Protein AF-A0A9Q1J4J1-F1 (afdb_monomer_lite)

Secondary structure (DSSP, 8-state):
-----------------------------THHHHGGGS--TTTTTTEETTEE-----BBTT-PBBPPGGGSHHHHHHSTTSS-SSS---B-SS--SS-EEEEE-TTS-EEEEEB---TT-EEEEE-SSTTEEEEEEEETTEEEEEB-TT--HHHHHHHHHHTTS-SEEEEE-TTTT---SS-EEES-----S--SSGGGS-----------TT-B-EEEEEPPSSSSPPEEEES-SSTT-SEEEEEETTEEES---

Foldseek 3Di:
DDDDDDDDDDDDDDDDDDPPPPPPPPVPPCVVVVCL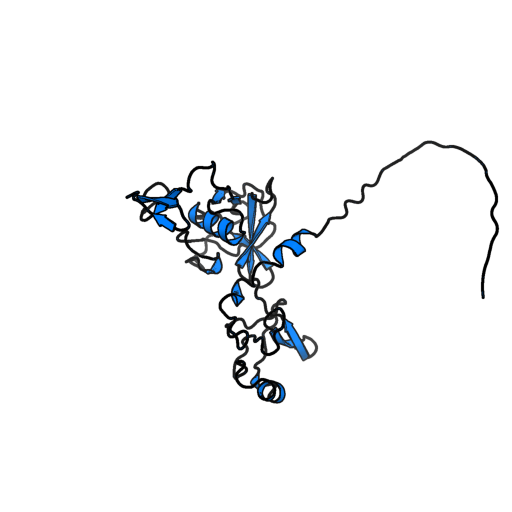PQDLQQQNPQQDPQWGDDAFAAALQGFGFDALVVVVVVCVVQDPQNRGGDRGFTDRPPDPATKGWGQDPVRDIDIHGTNSQFQPWAAPQDPDRQKHFIWGDDSNDIAFAFQVQFAQLLLQLNCQLVVNANTKGKDFQRPSFFDPHHHPAPDFAAPNPDNGSVPTPGPPDDDDDRDGRGTMMIGRDHQPDPAFDWAAPPDPDRPDHQIWGDDPNDTDRDDD

Radius of gyration: 25.81 Å; chains: 1; bounding box: 71×78×60 Å

Organism: Synaphobranchus kaupii (NCBI:txid118154)

pLDDT: mean 78.28, std 20.33, range [27.28, 98.25]

InterPro domains:
  IPR000001 Kringle [PF00051] (51-117)
  IPR000001 Kringle [PS50070] (51-119)
  IPR000001 Kringle [SM00130] (44-118)
  IPR001190 SRCR domain [PF00530] (124-220)
  IPR001190 SRCR domain [PR00258] (121-137)
  IPR001190 SRCR domain [PR00258] (140-151)
  IPR001190 SRCR domain [PR00258] (155-165)
  IPR001190 SRCR domain [PR00258] (186-200)
  IPR001190 SRCR domain [PR00258] (209-221)
  IPR001190 SRCR domain [PS00420] (126-163)
  IPR001190 SRCR domain [PS50287] (121-221)
  IPR001190 SRCR domain [PS50287] (230-256)
  IPR001190 SRCR domain [SM00202] (121-221)
  IPR013806 Kringle-like fold [SSF57440] (41-120)
  IPR018056 Kringle, conserved site [PS00021] (88-100)
  IPR036772 SRCR-like domain superfamily [G3DSA:3.10.250.10] (116-224)
  IPR036772 SRCR-like domain superfamily [G3DSA:3.10.250.10] (225-255)
  IPR036772 SRCR-like domain superfamily [SSF56487] (121-222)
  IPR036772 SRCR-like domain superfamily [SSF56487] (228-252)
  IPR038178 Kringle superfamily [G3DSA:2.40.20.10] (15-115)

Structure (mmCIF, N/CA/C/O backbone):
data_AF-A0A9Q1J4J1-F1
#
_entry.id   AF-A0A9Q1J4J1-F1
#
loop_
_atom_site.group_PDB
_atom_site.id
_atom_site.type_symbol
_atom_site.label_atom_id
_atom_site.label_alt_id
_atom_site.label_comp_id
_atom_site.label_asym_id
_atom_site.label_entity_id
_atom_site.label_seq_id
_atom_site.pdbx_PDB_ins_code
_atom_site.Cartn_x
_atom_site.Cartn_y
_atom_site.Cartn_z
_atom_site.occupancy
_atom_site.B_iso_or_equiv
_atom_site.auth_seq_id
_atom_site.auth_comp_id
_atom_site.auth_asym_id
_atom_site.auth_atom_id
_atom_site.pdbx_PDB_model_num
ATOM 1 N N . MET A 1 1 ? -49.561 32.911 -5.261 1.00 40.62 1 MET A N 1
ATOM 2 C CA . MET A 1 1 ? -48.757 31.804 -5.806 1.00 40.62 1 MET A CA 1
ATOM 3 C C . MET A 1 1 ? -49.414 31.378 -7.102 1.00 40.62 1 MET A C 1
ATOM 5 O O . MET A 1 1 ? -50.626 31.513 -7.205 1.00 40.62 1 MET A O 1
ATOM 9 N N . ASP A 1 2 ? -48.580 30.925 -8.031 1.00 30.48 2 ASP A N 1
ATOM 10 C CA . ASP A 1 2 ? -48.893 30.238 -9.288 1.00 30.48 2 ASP A CA 1
ATOM 11 C C . ASP A 1 2 ? -49.028 31.050 -10.594 1.00 30.48 2 ASP A C 1
ATOM 13 O O . ASP A 1 2 ? -49.708 32.067 -10.694 1.00 30.48 2 ASP A O 1
ATOM 17 N N . LEU A 1 3 ? -48.247 30.536 -11.555 1.00 34.44 3 LEU A N 1
ATOM 18 C CA . LEU A 1 3 ? -47.934 30.860 -12.961 1.00 34.44 3 LEU A CA 1
ATOM 19 C C . LEU A 1 3 ? -49.187 30.885 -13.890 1.00 34.44 3 LEU A C 1
ATOM 21 O O . LEU A 1 3 ? -50.263 30.597 -13.372 1.00 34.44 3 LEU A O 1
ATOM 25 N N . PRO A 1 4 ? -49.128 31.081 -15.246 1.00 52.84 4 PRO A N 1
ATOM 26 C CA . PRO A 1 4 ? -47.983 31.216 -16.182 1.00 52.84 4 PRO A CA 1
ATOM 27 C C . PRO A 1 4 ? -48.158 32.227 -17.368 1.00 52.84 4 PRO A C 1
ATOM 29 O O . PRO A 1 4 ? -49.192 32.862 -17.561 1.00 52.84 4 PRO A O 1
ATOM 32 N N . THR A 1 5 ? -47.154 32.210 -18.266 1.00 37.25 5 THR A N 1
ATOM 33 C CA . THR A 1 5 ? -47.178 32.444 -19.738 1.00 37.25 5 THR A CA 1
ATOM 34 C C . THR A 1 5 ? -47.274 33.868 -20.302 1.00 37.25 5 THR A C 1
ATOM 36 O O . THR A 1 5 ? -48.315 34.512 -20.203 1.00 37.25 5 THR A O 1
ATOM 39 N N . LYS A 1 6 ? -46.243 34.267 -21.074 1.00 27.39 6 LYS A N 1
ATOM 40 C CA . LYS A 1 6 ? -46.352 34.611 -22.512 1.00 27.39 6 LYS A CA 1
ATOM 41 C C . LYS A 1 6 ? -44.993 34.923 -23.159 1.00 27.39 6 LYS A C 1
ATOM 43 O O . LYS A 1 6 ? -44.140 35.576 -22.572 1.00 27.39 6 LYS A O 1
ATOM 48 N N . GLU A 1 7 ? -44.848 34.411 -24.376 1.00 36.25 7 GLU A N 1
ATOM 49 C CA . GLU A 1 7 ? -43.806 34.681 -25.370 1.00 36.25 7 GLU A CA 1
ATOM 50 C C . GLU A 1 7 ? -43.738 36.164 -25.802 1.00 36.25 7 GLU A C 1
ATOM 52 O O . GLU A 1 7 ? -44.726 36.877 -25.626 1.00 36.25 7 GLU A O 1
ATOM 57 N N . ILE A 1 8 ? -42.626 36.566 -26.457 1.00 32.38 8 ILE A N 1
ATOM 58 C CA . ILE A 1 8 ? -42.546 37.281 -27.768 1.00 32.38 8 ILE A CA 1
ATOM 59 C C . ILE A 1 8 ? -41.326 38.241 -27.878 1.00 32.38 8 ILE A C 1
ATOM 61 O O . ILE A 1 8 ? -41.277 39.293 -27.256 1.00 32.38 8 ILE A O 1
ATOM 65 N N . VAL A 1 9 ? -40.390 37.843 -28.759 1.00 31.05 9 VAL A N 1
ATOM 66 C CA . VAL A 1 9 ? -39.748 38.598 -29.872 1.00 31.05 9 VAL A CA 1
ATOM 67 C C . VAL A 1 9 ? -38.687 39.697 -29.613 1.00 31.05 9 VAL A C 1
ATOM 69 O O . VAL A 1 9 ? -38.973 40.793 -29.156 1.00 31.05 9 VAL A O 1
ATOM 72 N N . ALA A 1 10 ? -37.475 39.362 -30.092 1.00 30.38 10 ALA A N 1
ATOM 73 C CA . ALA A 1 10 ? -36.486 40.108 -30.898 1.00 30.38 10 ALA A CA 1
ATOM 74 C C . ALA A 1 10 ? -36.096 41.562 -30.557 1.00 30.38 10 ALA A C 1
ATOM 76 O O . ALA A 1 10 ? -36.927 42.457 -30.578 1.00 30.38 10 ALA A O 1
ATOM 77 N N . PHE A 1 11 ? -34.787 41.840 -30.471 1.00 27.28 11 PHE A N 1
ATOM 78 C CA . PHE A 1 11 ? -33.948 42.332 -31.586 1.00 27.28 11 PHE A CA 1
ATOM 79 C C . PHE A 1 11 ? -32.568 42.819 -31.076 1.00 27.28 11 PHE A C 1
ATOM 81 O O . PHE A 1 11 ? -32.437 43.250 -29.937 1.00 27.28 11 PHE A O 1
ATOM 88 N N . ILE A 1 12 ? -31.604 42.873 -32.009 1.00 31.12 12 ILE A N 1
ATOM 89 C CA . ILE A 1 12 ? -30.533 43.889 -32.132 1.00 31.12 12 ILE A CA 1
ATOM 90 C C . ILE A 1 12 ? -29.124 43.586 -31.553 1.00 31.12 12 ILE A C 1
ATOM 92 O O . ILE A 1 12 ? -28.842 43.680 -30.368 1.00 31.12 12 ILE A O 1
ATOM 96 N N . VAL A 1 13 ? -28.234 43.396 -32.540 1.00 31.80 13 VAL A N 1
ATOM 97 C CA . VAL A 1 13 ? -26.892 43.980 -32.724 1.00 31.80 13 VAL A CA 1
ATOM 98 C C . VAL A 1 13 ? -25.661 43.202 -32.247 1.00 31.80 13 VAL A C 1
ATOM 100 O O . VAL A 1 13 ? -25.394 42.979 -31.074 1.00 31.80 13 VAL A O 1
ATOM 103 N N . ALA A 1 14 ? -24.898 42.857 -33.286 1.00 37.84 14 ALA A N 1
ATOM 104 C CA . ALA A 1 14 ? -23.524 42.406 -33.362 1.00 37.84 14 ALA A CA 1
ATOM 105 C C . ALA A 1 14 ? -22.583 42.957 -32.286 1.00 37.84 14 ALA A C 1
ATOM 107 O O . ALA A 1 14 ? -22.623 44.141 -31.988 1.00 37.84 14 ALA A O 1
ATOM 108 N N . PHE A 1 15 ? -21.627 42.129 -31.864 1.00 32.34 15 PHE A N 1
ATOM 109 C CA . PHE A 1 15 ? -20.206 42.423 -32.072 1.00 32.34 15 PHE A CA 1
ATOM 110 C C . PHE A 1 15 ? -19.386 41.142 -31.855 1.00 32.34 15 PHE A C 1
ATOM 112 O O . PHE A 1 15 ? -19.438 40.517 -30.798 1.00 32.34 15 PHE A O 1
ATOM 119 N N . CYS A 1 16 ? -18.638 40.735 -32.882 1.00 43.50 16 CYS A N 1
ATOM 120 C CA . CYS A 1 16 ? -17.561 39.761 -32.752 1.00 43.50 16 CYS A CA 1
ATOM 121 C C . CYS A 1 16 ? -16.559 40.243 -31.701 1.00 43.50 16 CYS A C 1
ATOM 123 O O . CYS A 1 16 ? -16.016 41.332 -31.866 1.00 43.50 16 CYS A O 1
ATOM 125 N N . CYS A 1 17 ? -16.269 39.419 -30.693 1.00 39.38 17 CYS A N 1
ATOM 126 C CA . CYS A 1 17 ? -14.915 39.179 -30.189 1.00 39.38 17 CYS A CA 1
ATOM 127 C C . CYS A 1 17 ? -14.948 38.187 -29.018 1.00 39.38 17 CYS A C 1
ATOM 129 O O . CYS A 1 17 ? -15.716 38.354 -28.081 1.00 39.38 17 CYS A O 1
ATOM 131 N N . TRP A 1 18 ? -14.041 37.207 -29.071 1.00 34.97 18 TRP A N 1
ATOM 132 C CA . TRP A 1 18 ? -13.607 36.355 -27.958 1.00 34.97 18 TRP A CA 1
ATOM 133 C C . TRP A 1 18 ? -14.550 35.220 -27.529 1.00 34.97 18 TRP A C 1
ATOM 135 O O . TRP A 1 18 ? -15.015 35.151 -26.397 1.00 34.97 18 TRP A O 1
ATOM 145 N N . LEU A 1 19 ? -14.675 34.207 -28.391 1.00 33.22 19 LEU A N 1
ATOM 146 C CA . LEU A 1 19 ? -14.821 32.828 -27.915 1.00 33.22 19 LEU A CA 1
ATOM 147 C C . LEU A 1 19 ? -13.470 32.375 -27.336 1.00 33.22 19 LEU A C 1
ATOM 149 O O . LEU A 1 19 ? -12.681 31.715 -28.005 1.00 33.22 19 LEU A O 1
ATOM 153 N N . HIS A 1 20 ? -13.183 32.745 -26.087 1.00 36.72 20 HIS A N 1
ATOM 154 C CA . HIS A 1 20 ? -12.356 31.878 -25.254 1.00 36.72 20 HIS A CA 1
ATOM 155 C C . HIS A 1 20 ? -13.264 30.735 -24.816 1.00 36.72 20 HIS A C 1
ATOM 157 O O . HIS A 1 20 ? -14.011 30.859 -23.846 1.00 36.72 20 HIS A O 1
ATOM 163 N N . ALA A 1 21 ? -13.225 29.632 -25.561 1.00 37.78 21 ALA A N 1
ATOM 164 C CA . ALA A 1 21 ? -13.675 28.358 -25.038 1.00 37.78 21 ALA A CA 1
ATOM 165 C C . ALA A 1 21 ? -12.799 28.052 -23.815 1.00 37.78 21 ALA A C 1
ATOM 167 O O . ALA A 1 21 ? -11.673 27.575 -23.942 1.00 37.78 21 ALA A O 1
ATOM 168 N N . ARG A 1 22 ? -13.285 28.392 -22.618 1.00 43.31 22 ARG A N 1
ATOM 169 C CA . ARG A 1 22 ? -12.784 27.776 -21.397 1.00 43.31 22 ARG A CA 1
ATOM 170 C C . ARG A 1 22 ? -13.263 26.335 -21.452 1.00 43.31 22 ARG A C 1
ATOM 172 O O . ARG A 1 22 ? -14.402 26.042 -21.111 1.00 43.31 22 ARG A O 1
ATOM 179 N N . ALA A 1 23 ? -12.403 25.458 -21.955 1.00 36.25 23 ALA A N 1
ATOM 180 C CA . ALA A 1 23 ? -12.466 24.066 -21.569 1.00 36.25 23 ALA A CA 1
ATOM 181 C C . ALA A 1 23 ? -12.194 24.051 -20.062 1.00 36.25 23 ALA A C 1
ATOM 183 O O . ALA A 1 23 ? -11.055 24.207 -19.623 1.00 36.25 23 ALA A O 1
ATOM 184 N N . GLU A 1 24 ? -13.255 23.980 -19.264 1.00 40.72 24 GLU A N 1
ATOM 185 C CA . GLU A 1 24 ? -13.119 23.548 -17.884 1.00 40.72 24 GLU A CA 1
ATOM 186 C C . GLU A 1 24 ? -12.622 22.109 -17.952 1.00 40.72 24 GLU A C 1
ATOM 188 O O . GLU A 1 24 ? -13.341 21.193 -18.352 1.00 40.72 24 GLU A O 1
ATOM 193 N N . VAL A 1 25 ? -11.339 21.932 -17.647 1.00 35.25 25 VAL A N 1
ATOM 194 C CA . VAL A 1 25 ? -10.776 20.619 -17.373 1.00 35.25 25 VAL A CA 1
ATOM 195 C C . VAL A 1 25 ? -11.410 20.195 -16.056 1.00 35.25 25 VAL A C 1
ATOM 197 O O . VAL A 1 25 ? -10.931 20.546 -14.980 1.00 35.25 25 VAL A O 1
ATOM 200 N N . ILE A 1 26 ? -12.549 19.511 -16.141 1.00 38.91 26 ILE A N 1
ATOM 201 C CA . ILE A 1 26 ? -13.044 18.712 -15.030 1.00 38.91 26 ILE A CA 1
ATOM 202 C C . ILE A 1 26 ? -11.968 17.647 -14.848 1.00 38.91 26 ILE A C 1
ATOM 204 O O . ILE A 1 26 ? -11.821 16.758 -15.686 1.00 38.91 26 ILE A O 1
ATOM 208 N N . ALA A 1 27 ? -11.139 17.816 -13.818 1.00 38.03 27 ALA A N 1
ATOM 209 C CA . ALA A 1 27 ? -10.267 16.762 -13.340 1.00 38.03 27 ALA A CA 1
ATOM 210 C C . ALA A 1 27 ? -11.192 15.636 -12.881 1.00 38.03 27 ALA A C 1
ATOM 212 O O . ALA A 1 27 ? -11.779 15.688 -11.803 1.00 38.03 27 ALA A O 1
ATOM 213 N N . ASP A 1 28 ? -11.410 14.691 -13.784 1.00 36.72 28 ASP A N 1
ATOM 214 C CA . ASP A 1 28 ? -12.126 13.466 -13.516 1.00 36.72 28 ASP A CA 1
ATOM 215 C C . ASP A 1 28 ? -11.291 12.681 -12.499 1.00 36.72 28 ASP A C 1
ATOM 217 O O . ASP A 1 28 ? -10.286 12.057 -12.838 1.00 36.72 28 ASP A O 1
ATOM 221 N N . ASP A 1 29 ? -11.677 12.762 -11.227 1.00 42.91 29 ASP A N 1
ATOM 222 C CA . ASP A 1 29 ? -11.116 11.993 -10.109 1.00 42.91 29 ASP A CA 1
ATOM 223 C C . ASP A 1 29 ? -11.551 10.508 -10.193 1.00 42.91 29 ASP A C 1
ATOM 225 O O . ASP A 1 29 ? -11.810 9.826 -9.200 1.00 42.91 29 ASP A O 1
ATOM 229 N N . SER A 1 30 ? -11.682 9.989 -11.419 1.00 39.38 30 SER A N 1
ATOM 230 C CA . SER A 1 30 ? -12.189 8.653 -11.735 1.00 39.38 30 SER A CA 1
ATOM 231 C C . SER A 1 30 ? -11.205 7.541 -11.400 1.00 39.38 30 SER A C 1
ATOM 233 O O . SER A 1 30 ? -11.593 6.374 -11.373 1.00 39.38 30 SER A O 1
ATOM 235 N N . TYR A 1 31 ? -9.954 7.871 -11.065 1.00 39.75 31 TYR A N 1
ATOM 236 C CA . TYR A 1 31 ? -8.956 6.867 -10.705 1.00 39.75 31 TYR A CA 1
ATOM 237 C C . TYR A 1 31 ? -9.112 6.336 -9.272 1.00 39.75 31 TYR A C 1
ATOM 239 O O . TYR A 1 31 ? -8.728 5.199 -8.998 1.00 39.75 31 TYR A O 1
ATOM 247 N N . LEU A 1 32 ? -9.732 7.095 -8.358 1.00 41.69 32 LEU A N 1
ATOM 248 C CA . LEU A 1 32 ? -10.041 6.591 -7.013 1.00 41.69 32 LEU A CA 1
ATOM 249 C C . LEU A 1 32 ? -11.131 5.506 -7.024 1.00 41.69 32 LEU A C 1
ATOM 251 O O . LEU A 1 32 ? -11.172 4.675 -6.118 1.00 41.69 32 LEU A O 1
ATOM 255 N N . ASN A 1 33 ? -11.956 5.443 -8.075 1.00 34.59 33 ASN A N 1
ATOM 256 C CA . ASN A 1 33 ? -12.988 4.413 -8.224 1.00 34.59 33 ASN A CA 1
ATOM 257 C C . ASN A 1 33 ? -12.452 3.088 -8.790 1.00 34.59 33 ASN A C 1
ATOM 259 O O . ASN A 1 33 ? -13.050 2.041 -8.557 1.00 34.59 33 ASN A O 1
ATOM 263 N N . THR A 1 34 ? -11.304 3.080 -9.473 1.00 38.09 34 THR A N 1
ATOM 264 C CA . THR A 1 34 ? -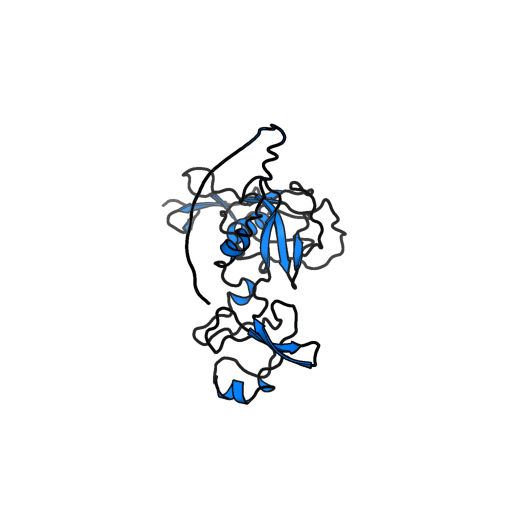10.726 1.833 -10.012 1.00 38.09 34 THR A CA 1
ATOM 265 C C . THR A 1 34 ? -9.938 1.050 -8.954 1.00 38.09 34 THR A C 1
ATOM 267 O O . THR A 1 34 ? -9.805 -0.168 -9.053 1.00 38.09 34 THR A O 1
ATOM 270 N N . VAL A 1 35 ? -9.475 1.720 -7.889 1.00 42.19 35 VAL A N 1
ATOM 271 C CA . VAL A 1 35 ? -8.773 1.090 -6.751 1.00 42.19 35 VAL A CA 1
ATOM 272 C C . VAL A 1 35 ? -9.744 0.408 -5.769 1.00 42.19 35 VAL A C 1
ATOM 274 O O . VAL A 1 35 ? -9.322 -0.421 -4.965 1.00 42.19 35 VAL A O 1
ATOM 277 N N . GLN A 1 36 ? -11.058 0.654 -5.869 1.00 41.69 36 GLN A N 1
ATOM 278 C CA . GLN A 1 36 ? -12.069 0.075 -4.966 1.00 41.69 36 GLN A CA 1
ATOM 279 C C . GLN A 1 36 ? -12.245 -1.452 -5.074 1.00 41.69 36 GLN A C 1
ATOM 281 O O . GLN A 1 36 ? -12.925 -2.038 -4.237 1.00 41.69 36 GLN A O 1
ATOM 286 N N . ASN A 1 37 ? -11.613 -2.116 -6.047 1.00 37.38 37 ASN A N 1
ATOM 287 C CA . ASN A 1 37 ? -11.666 -3.578 -6.185 1.00 37.38 37 ASN A CA 1
ATOM 288 C C . ASN A 1 37 ? -10.409 -4.306 -5.688 1.00 37.38 37 ASN A C 1
ATOM 290 O O . ASN A 1 37 ? -10.354 -5.536 -5.749 1.00 37.38 37 ASN A O 1
ATOM 294 N N . ALA A 1 38 ? -9.400 -3.591 -5.184 1.00 52.03 38 ALA A N 1
ATOM 295 C CA . ALA A 1 38 ? -8.290 -4.242 -4.505 1.00 52.03 38 ALA A CA 1
ATOM 296 C C . ALA A 1 38 ? -8.740 -4.597 -3.084 1.00 52.03 38 ALA A C 1
ATOM 298 O O . ALA A 1 38 ? -8.994 -3.710 -2.269 1.00 52.03 38 ALA A O 1
ATOM 299 N N . ALA A 1 39 ? -8.852 -5.897 -2.790 1.00 55.06 39 ALA A N 1
ATOM 300 C CA . ALA A 1 39 ? -9.055 -6.381 -1.430 1.00 55.06 39 ALA A CA 1
ATOM 301 C C . ALA A 1 39 ? -8.105 -5.636 -0.471 1.00 55.06 39 ALA A C 1
ATOM 303 O O . ALA A 1 39 ? -6.949 -5.403 -0.845 1.00 55.06 39 ALA A O 1
ATOM 304 N N . PRO A 1 40 ? -8.549 -5.253 0.737 1.00 66.31 40 PRO A N 1
ATOM 305 C CA . PRO A 1 40 ? -7.758 -4.370 1.579 1.00 66.31 40 PRO A CA 1
ATOM 306 C C . PRO A 1 40 ? -6.401 -5.022 1.892 1.00 66.31 40 PRO A C 1
ATOM 308 O O . PRO A 1 40 ? -6.353 -6.061 2.549 1.00 66.31 40 PRO A O 1
ATOM 311 N N . LEU A 1 41 ? -5.297 -4.482 1.362 1.00 77.44 41 LEU A N 1
ATOM 312 C CA . LEU A 1 41 ? -4.023 -5.206 1.249 1.00 77.44 41 LEU A CA 1
ATOM 313 C C . LEU A 1 41 ? -3.476 -5.680 2.599 1.00 77.44 41 LEU A C 1
ATOM 315 O O . LEU A 1 41 ? -3.088 -6.845 2.712 1.00 77.44 41 LEU A O 1
ATOM 319 N N . SER A 1 42 ? -3.500 -4.838 3.637 1.00 82.50 42 SER A N 1
ATOM 320 C CA . SER A 1 42 ? -3.052 -5.234 4.982 1.00 82.50 42 SER A CA 1
ATOM 321 C C . SER A 1 42 ? -4.079 -6.030 5.779 1.00 82.50 42 SER A C 1
ATOM 323 O O . SER A 1 42 ? -3.711 -6.668 6.762 1.00 82.50 42 SER A O 1
ATOM 325 N N . CYS A 1 43 ? -5.344 -6.039 5.355 1.00 85.12 43 CYS A N 1
ATOM 326 C CA . CYS A 1 43 ? -6.405 -6.812 6.004 1.00 85.12 43 CYS A CA 1
ATOM 327 C C . CYS A 1 43 ? -6.797 -8.076 5.217 1.00 85.12 43 CYS A C 1
ATOM 329 O O . CYS A 1 43 ? -7.646 -8.839 5.674 1.00 85.12 43 CYS A O 1
ATOM 331 N N . SER A 1 44 ? -6.147 -8.335 4.080 1.00 78.25 44 SER A N 1
ATOM 332 C CA . SER A 1 44 ? -6.471 -9.408 3.131 1.00 78.25 44 SER A CA 1
ATOM 333 C C . SER A 1 44 ? -6.415 -10.813 3.739 1.00 78.25 44 SER A C 1
ATOM 335 O O . SER A 1 44 ? -7.234 -11.659 3.394 1.00 78.25 44 SER A O 1
ATOM 337 N N . GLU A 1 45 ? -5.508 -11.061 4.687 1.00 73.88 45 GLU A N 1
ATOM 338 C CA . GLU A 1 45 ? -5.368 -12.366 5.354 1.00 73.88 45 GLU A CA 1
ATOM 339 C C . GLU A 1 45 ? -6.221 -12.520 6.621 1.00 73.88 45 GLU A C 1
ATOM 341 O O . GLU A 1 45 ?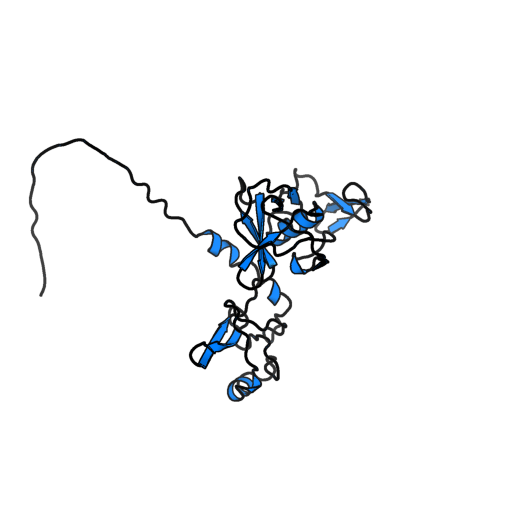 -6.295 -13.608 7.187 1.00 73.88 45 GLU A O 1
ATOM 346 N N . GLY A 1 46 ? -6.849 -11.445 7.105 1.00 76.62 46 GLY A N 1
ATOM 347 C CA . GLY A 1 46 ? -7.564 -11.472 8.381 1.00 76.62 46 GLY A CA 1
ATOM 348 C C . GLY A 1 46 ? -9.040 -11.844 8.269 1.00 76.62 46 GLY A C 1
ATOM 349 O O . GLY A 1 46 ? -9.681 -12.046 9.297 1.00 76.62 46 GLY A O 1
ATOM 350 N N . PHE A 1 47 ? -9.606 -11.907 7.064 1.00 82.25 47 PHE A N 1
ATOM 351 C CA . PHE A 1 47 ? -11.020 -12.221 6.879 1.00 82.25 47 PHE A CA 1
ATOM 352 C C . PHE A 1 47 ? -11.294 -13.722 7.011 1.00 82.25 47 PHE A C 1
ATOM 354 O O . PHE A 1 47 ? -10.695 -14.556 6.339 1.00 82.25 47 PHE A O 1
ATOM 361 N N . THR A 1 48 ? -12.249 -14.050 7.875 1.00 80.69 48 THR A N 1
ATOM 362 C CA . THR A 1 48 ? -12.773 -15.398 8.117 1.00 80.69 48 THR A CA 1
ATOM 363 C C . THR A 1 48 ? -14.295 -15.385 7.972 1.00 80.69 48 THR A C 1
ATOM 365 O O . THR A 1 48 ? -14.908 -14.318 7.917 1.00 80.69 48 THR A O 1
ATOM 368 N N . GLU A 1 49 ? -14.942 -16.553 7.996 1.00 78.94 49 GLU A N 1
ATOM 369 C CA . GLU A 1 49 ? -16.415 -16.641 8.034 1.00 78.94 49 GLU A CA 1
ATOM 370 C C . GLU A 1 49 ? -17.030 -15.908 9.241 1.00 78.94 49 GLU A C 1
ATOM 372 O O . GLU A 1 49 ? -18.162 -15.419 9.185 1.00 78.94 49 GLU A O 1
ATOM 377 N N . LEU A 1 50 ? -16.273 -15.803 10.338 1.00 80.94 50 LEU A N 1
ATOM 378 C CA . LEU A 1 50 ? -16.690 -15.134 11.567 1.00 80.94 50 LEU A CA 1
ATOM 379 C C . LEU A 1 50 ? -16.439 -13.620 11.541 1.00 80.94 50 LEU A C 1
ATOM 381 O O . LEU A 1 50 ? -16.878 -12.932 12.459 1.00 80.94 50 LEU A O 1
ATOM 385 N N . GLY A 1 51 ? -15.810 -13.086 10.495 1.00 87.12 51 GLY A N 1
ATOM 386 C CA . GLY A 1 51 ? -15.428 -11.679 10.373 1.00 87.12 51 GLY A CA 1
ATOM 387 C C . GLY A 1 51 ? -13.914 -11.505 10.287 1.00 87.12 51 GLY A C 1
ATOM 388 O O . GLY A 1 51 ? -13.173 -12.452 10.022 1.00 87.12 51 GLY A O 1
ATOM 389 N N . TYR A 1 52 ? -13.443 -10.280 10.507 1.00 90.56 52 TYR A N 1
ATOM 390 C CA . TYR A 1 52 ? -12.017 -9.963 10.475 1.00 90.56 52 TYR A CA 1
ATOM 391 C C . TYR A 1 52 ? -11.339 -10.234 11.823 1.00 90.56 52 TYR A C 1
ATOM 393 O O . TYR A 1 52 ? -11.797 -9.732 12.847 1.00 90.56 52 TYR A O 1
ATOM 401 N N . ASN A 1 53 ? -10.229 -10.974 11.812 1.00 89.50 53 ASN A N 1
ATOM 402 C CA . ASN A 1 53 ? -9.412 -11.324 12.975 1.00 89.50 53 ASN A CA 1
ATOM 403 C C . ASN A 1 53 ? -7.916 -11.004 12.761 1.00 89.50 53 ASN A C 1
ATOM 405 O O . ASN A 1 53 ? -7.039 -11.748 13.196 1.00 89.50 53 ASN A O 1
ATOM 409 N N . GLY A 1 54 ? -7.610 -9.914 12.051 1.00 90.50 54 GLY A N 1
ATOM 410 C CA . GLY A 1 54 ? -6.232 -9.440 11.885 1.00 90.50 54 GLY A CA 1
ATOM 411 C C . GLY A 1 54 ? -5.746 -8.554 13.038 1.00 90.50 54 GLY A C 1
ATOM 412 O O . GLY A 1 54 ? -6.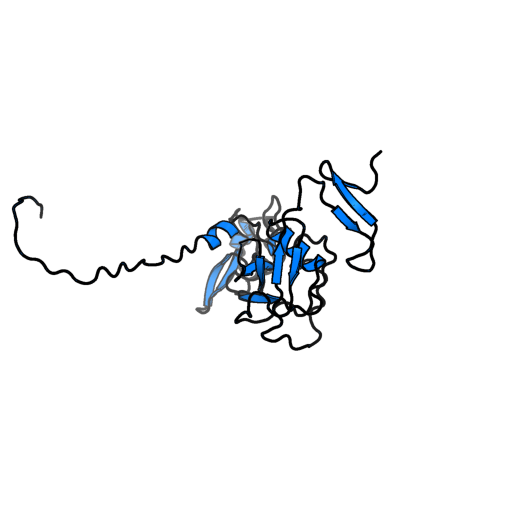404 -8.420 14.074 1.00 90.50 54 GLY A O 1
ATOM 413 N N . THR A 1 55 ? -4.579 -7.933 12.853 1.00 91.88 55 THR A N 1
ATOM 414 C CA . THR A 1 55 ? -3.856 -7.181 13.900 1.00 91.88 55 THR A CA 1
ATOM 415 C C . THR A 1 55 ? -3.771 -5.674 13.647 1.00 91.88 55 THR A C 1
ATOM 417 O O . THR A 1 55 ? -3.056 -4.972 14.357 1.00 91.88 55 THR A O 1
ATOM 420 N N . VAL A 1 56 ? -4.474 -5.153 12.637 1.00 92.19 56 VAL A N 1
ATOM 421 C CA . VAL A 1 56 ? -4.580 -3.699 12.418 1.00 92.19 56 VAL A CA 1
ATOM 422 C C . VAL A 1 56 ? -5.304 -3.071 13.610 1.00 92.19 56 VAL A C 1
ATOM 424 O O . VAL A 1 56 ? -6.278 -3.640 14.094 1.00 92.19 56 VAL A O 1
ATOM 427 N N . SER A 1 57 ? -4.817 -1.931 14.102 1.00 95.19 57 SER A N 1
ATOM 428 C CA . SER A 1 57 ? -5.321 -1.263 15.316 1.00 95.19 57 SER A CA 1
ATOM 429 C C . SER A 1 57 ? -5.365 0.266 15.195 1.00 95.19 57 SER A C 1
ATOM 431 O O . SER A 1 57 ? -5.244 0.972 16.201 1.00 95.19 57 SER A O 1
ATOM 433 N N . GLN A 1 58 ? -5.461 0.783 13.971 1.00 93.88 58 GLN A N 1
ATOM 434 C CA . GLN A 1 58 ? -5.581 2.212 13.685 1.00 93.88 58 GLN A CA 1
ATOM 435 C C . GLN A 1 58 ? -6.670 2.448 12.639 1.00 93.88 58 GLN A C 1
ATOM 437 O O . GLN A 1 58 ? -6.871 1.614 11.750 1.00 93.88 58 GLN A O 1
ATOM 442 N N . THR A 1 59 ? -7.357 3.581 12.760 1.00 93.88 59 THR A N 1
ATOM 443 C CA . THR A 1 59 ? -8.331 4.058 11.773 1.00 93.88 59 THR A CA 1
ATOM 444 C C . THR A 1 59 ? -7.629 4.515 10.493 1.00 93.88 59 THR A C 1
ATOM 446 O O . THR A 1 59 ? -6.435 4.809 10.510 1.00 93.88 59 THR A O 1
ATOM 449 N N . ASP A 1 60 ? -8.374 4.629 9.396 1.00 90.12 60 ASP A N 1
ATOM 450 C CA . ASP A 1 60 ? -7.957 5.262 8.129 1.00 90.12 60 ASP A CA 1
ATOM 451 C C . ASP A 1 60 ? -7.323 6.662 8.288 1.00 90.12 60 ASP A C 1
ATOM 453 O O . ASP A 1 60 ? -6.488 7.098 7.501 1.00 90.12 60 ASP A O 1
ATOM 457 N N . SER A 1 61 ? -7.712 7.352 9.351 1.00 88.69 61 SER A N 1
ATOM 458 C CA . SER A 1 61 ? -7.280 8.682 9.770 1.00 88.69 61 SER A CA 1
ATOM 459 C C . SER A 1 61 ? -6.112 8.654 10.765 1.00 88.69 61 SER A C 1
ATOM 461 O O . SER A 1 61 ? -5.703 9.702 11.263 1.00 88.69 61 SER A O 1
ATOM 463 N N . GLY A 1 62 ? -5.576 7.470 11.082 1.00 90.31 62 GLY A N 1
ATOM 464 C CA . GLY A 1 62 ? -4.440 7.274 11.987 1.00 90.31 62 GLY A CA 1
ATOM 465 C C . GLY A 1 62 ? -4.786 7.326 13.478 1.00 90.31 62 GLY A C 1
ATOM 466 O O . GLY A 1 62 ? -3.886 7.344 14.319 1.00 90.31 62 GLY A O 1
ATOM 467 N N . SER A 1 63 ? -6.070 7.350 13.848 1.00 94.94 63 SER A N 1
ATOM 468 C CA . SER A 1 63 ? -6.463 7.334 15.260 1.00 94.94 63 SER A CA 1
ATOM 469 C C . SER A 1 63 ? -6.284 5.932 15.850 1.00 94.94 63 SER A C 1
ATOM 471 O O . SER A 1 63 ? -6.681 4.948 15.221 1.00 94.94 63 SER A O 1
ATOM 473 N N . PRO A 1 64 ? -5.715 5.795 17.062 1.00 96.56 64 PRO A N 1
ATOM 474 C CA . PRO A 1 64 ? -5.567 4.495 17.697 1.00 96.56 64 PRO A CA 1
ATOM 475 C C . PRO A 1 64 ? -6.931 3.938 18.103 1.00 96.56 64 PRO A C 1
ATOM 477 O O . PRO A 1 64 ? -7.760 4.633 18.698 1.00 96.56 64 PRO A O 1
ATOM 480 N N . CYS A 1 65 ? -7.134 2.658 17.819 1.00 98.00 65 CYS A N 1
ATOM 481 C CA . CYS A 1 65 ? -8.326 1.941 18.235 1.00 98.00 65 CYS A CA 1
ATOM 482 C C . CYS A 1 65 ? -8.363 1.733 19.758 1.00 98.00 65 CYS A C 1
ATOM 484 O O . CYS A 1 65 ? -7.337 1.505 20.407 1.00 98.00 65 CYS A O 1
ATOM 486 N N . LEU A 1 66 ? -9.567 1.763 20.318 1.00 98.25 66 LEU A N 1
ATOM 487 C CA . LEU A 1 66 ? -9.858 1.433 21.713 1.00 98.25 66 LEU A CA 1
ATOM 488 C C . LEU A 1 66 ? -10.060 -0.073 21.888 1.00 98.25 66 LEU A C 1
ATOM 490 O O . LEU A 1 66 ? -10.303 -0.799 20.919 1.00 98.25 66 LEU A O 1
ATOM 494 N N . LYS A 1 67 ? -9.960 -0.557 23.130 1.00 98.19 67 LYS A N 1
ATOM 495 C CA . LYS A 1 67 ? -10.219 -1.969 23.415 1.00 98.19 67 LYS A CA 1
ATOM 496 C C . LYS A 1 67 ? -11.710 -2.270 23.330 1.00 98.19 67 LYS A C 1
ATOM 498 O O . LYS A 1 67 ? -12.533 -1.508 23.828 1.00 98.19 67 LYS A O 1
ATOM 503 N N . TRP A 1 68 ? -12.068 -3.433 22.792 1.00 97.62 68 TRP A N 1
ATOM 504 C CA . TRP A 1 68 ? -13.477 -3.841 22.706 1.00 97.62 68 TRP A CA 1
ATOM 505 C C . TRP A 1 68 ? -14.131 -4.042 24.070 1.00 97.62 68 TRP A C 1
ATOM 507 O O . TRP A 1 68 ? -15.320 -3.793 24.223 1.00 97.62 68 TRP A O 1
ATOM 517 N N . THR A 1 69 ? -13.362 -4.450 25.076 1.00 97.00 69 THR A N 1
ATOM 518 C CA . THR A 1 69 ? -13.847 -4.637 26.450 1.00 97.00 69 THR A CA 1
ATOM 519 C C . THR A 1 69 ? -14.175 -3.342 27.185 1.00 97.00 69 THR A C 1
ATOM 521 O O . THR A 1 69 ? -14.847 -3.397 28.212 1.00 97.00 69 THR A O 1
ATOM 524 N N . GLU A 1 70 ? -13.804 -2.176 26.643 1.00 97.19 70 GLU A N 1
ATOM 525 C CA . GLU A 1 70 ? -14.343 -0.883 27.093 1.00 97.19 70 GLU A CA 1
ATOM 526 C C . GLU A 1 70 ? -15.832 -0.723 26.718 1.00 97.19 70 GLU A C 1
ATOM 528 O O . GLU A 1 70 ? -16.524 0.119 27.285 1.00 97.19 70 GLU A O 1
ATOM 533 N N . PHE A 1 71 ? -16.340 -1.565 25.807 1.00 96.38 71 PHE A N 1
ATOM 534 C CA . PHE A 1 71 ? -17.713 -1.572 25.298 1.00 96.38 71 PHE A CA 1
ATOM 535 C C . PHE A 1 71 ? -18.373 -2.948 25.526 1.00 96.38 71 PHE A C 1
ATOM 537 O O . PHE A 1 71 ? -18.663 -3.671 24.568 1.00 96.38 71 PHE A O 1
ATOM 544 N N . PRO A 1 72 ? -18.610 -3.351 26.791 1.00 95.31 72 PRO A N 1
ATOM 545 C CA . PRO A 1 72 ? -19.031 -4.711 27.141 1.00 95.31 72 PRO A CA 1
ATOM 546 C C . PRO A 1 72 ? -20.361 -5.125 26.501 1.00 95.31 72 PRO A C 1
ATOM 548 O O . PRO A 1 72 ? -20.501 -6.280 26.100 1.00 95.31 72 PRO A O 1
ATOM 551 N N . ASP A 1 73 ? -21.301 -4.193 26.336 1.00 95.00 73 ASP A N 1
ATOM 552 C CA . ASP A 1 73 ? -22.585 -4.459 25.676 1.00 95.00 73 ASP A CA 1
ATOM 553 C C . ASP A 1 73 ? -22.384 -4.897 24.215 1.00 95.00 73 ASP A C 1
ATOM 555 O O . ASP A 1 73 ? -23.037 -5.823 23.735 1.00 95.00 73 ASP A O 1
ATOM 559 N N . TYR A 1 74 ? -21.404 -4.301 23.524 1.00 93.19 74 TYR A N 1
ATOM 560 C CA . TYR A 1 74 ? -21.065 -4.646 22.143 1.00 93.19 74 TYR A CA 1
ATOM 561 C C . TYR A 1 74 ? -20.404 -6.029 22.052 1.00 93.19 74 TYR A C 1
ATOM 563 O O . TYR A 1 74 ? -20.707 -6.821 21.158 1.00 93.19 74 TYR A O 1
ATOM 571 N N . VAL A 1 75 ? -19.537 -6.359 23.016 1.00 95.25 75 VAL A N 1
ATOM 572 C CA . VAL A 1 75 ? -18.915 -7.691 23.123 1.00 95.25 75 VAL A CA 1
ATOM 573 C C . VAL A 1 75 ? -19.975 -8.774 23.336 1.00 95.25 75 VAL A C 1
ATOM 575 O O . VAL A 1 75 ? -19.895 -9.840 22.726 1.00 95.25 75 VAL A O 1
ATOM 578 N N . GLN A 1 76 ? -20.989 -8.501 24.162 1.00 95.38 76 GLN A N 1
ATOM 579 C CA . GLN A 1 76 ? -22.094 -9.432 24.410 1.00 95.38 76 GLN A CA 1
ATOM 580 C C . GLN A 1 76 ? -23.004 -9.610 23.192 1.00 95.38 76 GLN A C 1
ATOM 582 O O . GLN A 1 76 ? -23.502 -10.712 22.965 1.00 95.38 76 GLN A O 1
ATOM 587 N N . GLN A 1 77 ? -23.201 -8.558 22.396 1.00 95.44 77 GLN A N 1
ATOM 588 C CA . GLN A 1 77 ? -24.016 -8.609 21.183 1.00 95.44 77 GLN A CA 1
ATOM 589 C C . GLN A 1 77 ? -23.409 -9.510 20.094 1.00 95.44 77 GLN A C 1
ATOM 591 O O . GLN A 1 77 ? -24.145 -10.152 19.343 1.00 95.44 77 GLN A O 1
ATOM 596 N N . TYR A 1 78 ? -22.078 -9.590 20.018 1.00 93.75 78 TYR A N 1
ATOM 597 C CA . TYR A 1 78 ? -21.350 -10.312 18.970 1.00 93.75 78 TYR A CA 1
ATOM 598 C C . TYR A 1 78 ? -20.406 -11.388 19.547 1.00 93.75 78 TYR A C 1
ATOM 600 O O . TYR A 1 78 ? -19.181 -11.317 19.377 1.00 93.75 78 TYR A O 1
ATOM 608 N N . PRO A 1 79 ? -20.947 -12.426 20.211 1.00 93.12 79 PRO A N 1
ATOM 609 C CA . PRO A 1 79 ? -20.140 -13.452 20.858 1.00 93.12 79 PRO A CA 1
ATOM 610 C C . PRO A 1 79 ? -19.334 -14.257 19.830 1.00 93.12 79 PRO A C 1
ATOM 612 O O . PRO A 1 79 ? -19.827 -14.614 18.760 1.00 93.12 79 PRO A O 1
ATOM 615 N N . GLY A 1 80 ? -18.071 -14.550 20.151 1.00 90.88 80 GLY A N 1
ATOM 616 C CA . GLY A 1 80 ? -17.185 -15.346 19.290 1.00 90.88 80 GLY A CA 1
ATOM 617 C C . GLY A 1 80 ? -16.685 -14.629 18.029 1.00 90.88 80 GLY A C 1
ATOM 618 O O . GLY A 1 80 ? -15.977 -15.234 17.231 1.00 90.88 80 GLY A O 1
ATOM 619 N N . ARG A 1 81 ? -16.987 -13.335 17.853 1.00 92.81 81 ARG A N 1
ATOM 620 C CA . ARG A 1 81 ? -16.553 -12.522 16.699 1.00 92.81 81 ARG A CA 1
ATOM 621 C C . ARG A 1 81 ? -15.170 -11.880 16.872 1.00 92.81 81 ARG A C 1
ATOM 623 O O . ARG A 1 81 ? -14.840 -10.901 16.211 1.00 92.81 81 ARG A O 1
ATOM 630 N N . GLY A 1 82 ? -14.368 -12.411 17.796 1.00 92.44 82 GLY A N 1
ATOM 631 C CA . GLY A 1 82 ? -13.025 -11.911 18.089 1.00 92.44 82 GLY A CA 1
ATOM 632 C C . GLY A 1 82 ? -12.986 -10.586 18.856 1.00 92.44 82 GLY A C 1
ATOM 633 O O . GLY A 1 82 ? -11.939 -9.954 18.876 1.00 92.44 82 GLY A O 1
ATOM 634 N N . LEU A 1 83 ? -14.084 -10.138 19.471 1.00 95.12 83 LEU A N 1
ATOM 635 C CA . LEU A 1 83 ? -14.088 -8.958 20.343 1.00 95.12 83 LEU A CA 1
ATOM 636 C C . LEU A 1 83 ? -13.517 -9.334 21.722 1.00 95.12 83 LEU A C 1
ATOM 638 O O . LEU A 1 83 ? -13.974 -10.303 22.328 1.00 95.12 83 LEU A O 1
ATOM 642 N N . GLY A 1 84 ? -12.520 -8.595 22.221 1.00 94.81 84 GLY A N 1
ATOM 643 C CA . GLY A 1 84 ? -11.837 -8.936 23.473 1.00 94.81 84 GLY A CA 1
ATOM 644 C C . GLY A 1 84 ? -10.859 -7.877 23.989 1.00 94.81 84 GLY A C 1
ATOM 645 O O . GLY A 1 84 ? -10.930 -6.709 23.609 1.00 94.81 84 GLY A O 1
ATOM 646 N N . GLU A 1 85 ? -9.945 -8.299 24.872 1.00 96.62 85 GLU A N 1
ATOM 647 C CA . GLU A 1 85 ? -8.927 -7.466 25.545 1.00 96.62 85 GLU A CA 1
ATOM 648 C C . GLU A 1 85 ? -7.793 -7.009 24.602 1.00 96.62 85 GLU A C 1
ATOM 650 O O . GLU A 1 85 ? -6.606 -7.221 24.847 1.00 96.62 85 GLU A O 1
ATOM 655 N N . HIS A 1 86 ? -8.151 -6.378 23.488 1.00 96.56 86 HIS A N 1
ATOM 656 C CA . HIS A 1 86 ? -7.220 -5.827 22.510 1.00 96.56 86 HIS A CA 1
ATOM 657 C C . HIS A 1 86 ? -7.866 -4.682 21.728 1.00 96.56 86 HIS A C 1
ATOM 659 O O . HIS A 1 86 ? -9.088 -4.599 21.615 1.00 96.56 86 HIS A O 1
ATOM 665 N N . SER A 1 87 ? -7.033 -3.852 21.108 1.00 97.56 87 SER A N 1
ATOM 666 C CA . SER A 1 87 ? -7.440 -2.745 20.234 1.00 97.56 87 SER A CA 1
ATOM 667 C C . SER A 1 87 ? -7.438 -3.103 18.744 1.00 97.56 87 SER A C 1
ATOM 669 O O . SER A 1 87 ? -7.503 -2.227 17.891 1.00 97.56 87 SER A O 1
ATOM 671 N N . TYR A 1 88 ? -7.333 -4.384 18.387 1.00 96.38 88 TYR A N 1
ATOM 672 C CA . TYR A 1 88 ? -7.381 -4.778 16.981 1.00 96.38 88 TYR A CA 1
ATOM 673 C C . TYR A 1 88 ? -8.771 -4.595 16.386 1.00 96.38 88 TYR A C 1
ATOM 675 O O . TYR A 1 88 ? -9.763 -4.979 17.003 1.00 96.38 88 TYR A O 1
ATOM 683 N N . CYS A 1 89 ? -8.822 -4.075 15.167 1.00 95.75 89 CYS A N 1
ATOM 684 C CA . CYS A 1 89 ? -10.032 -3.909 14.380 1.00 95.75 89 CYS A CA 1
ATOM 685 C C . CYS A 1 89 ? -10.766 -5.229 14.204 1.00 95.75 89 CYS A C 1
ATOM 687 O O . CYS A 1 89 ? -10.144 -6.291 14.115 1.00 95.75 89 CYS A O 1
ATOM 689 N N . ARG A 1 90 ? -12.091 -5.166 14.113 1.00 95.50 90 ARG A N 1
ATOM 690 C CA . ARG A 1 90 ? -12.952 -6.328 13.885 1.00 95.50 90 ARG A CA 1
ATOM 691 C C . ARG A 1 90 ? -14.017 -5.977 12.864 1.00 95.50 90 ARG A C 1
ATOM 693 O O . ARG A 1 90 ? -14.213 -4.819 12.521 1.00 95.50 90 ARG A O 1
ATOM 700 N N . ASN A 1 91 ? -14.656 -7.013 12.343 1.00 94.19 91 ASN A N 1
ATOM 701 C CA . ASN A 1 91 ? -15.781 -6.866 11.430 1.00 94.19 91 ASN A CA 1
ATOM 702 C C . ASN A 1 91 ? -16.889 -7.862 11.818 1.00 94.19 91 ASN A C 1
ATOM 704 O O . ASN A 1 91 ? -17.092 -8.864 11.124 1.00 94.19 91 ASN A O 1
ATOM 708 N N . PRO A 1 92 ? -17.504 -7.688 13.003 1.00 93.81 92 PRO A N 1
ATOM 709 C CA . PRO A 1 92 ? -18.488 -8.632 13.534 1.00 93.81 92 PRO A CA 1
ATOM 710 C C . PRO A 1 92 ? -19.841 -8.570 12.802 1.00 93.81 92 PRO A C 1
ATOM 712 O O . PRO A 1 92 ? -20.602 -9.541 12.823 1.00 93.81 92 PRO A O 1
ATOM 715 N N . ASP A 1 93 ? -20.116 -7.446 12.147 1.00 91.56 93 ASP A N 1
ATOM 716 C CA . ASP A 1 93 ? -21.378 -7.021 11.541 1.00 91.56 93 ASP A CA 1
ATOM 717 C C . ASP A 1 93 ? -21.390 -7.092 10.004 1.00 91.56 93 ASP A C 1
ATOM 719 O O . ASP A 1 93 ? -22.418 -6.814 9.393 1.00 91.56 93 ASP A O 1
ATOM 723 N N . ARG A 1 94 ? -20.305 -7.591 9.389 1.00 88.88 94 ARG A N 1
ATOM 724 C CA . ARG A 1 94 ? -20.153 -7.775 7.929 1.00 88.88 94 ARG A CA 1
ATOM 725 C C . ARG A 1 94 ? -20.160 -6.464 7.145 1.00 88.88 94 ARG A C 1
ATOM 727 O O . ARG A 1 94 ? -20.663 -6.401 6.025 1.00 88.88 94 ARG A O 1
ATOM 734 N N . GLU A 1 95 ? -19.560 -5.446 7.732 1.00 90.12 95 GLU A N 1
ATOM 735 C CA . GLU A 1 95 ? -19.235 -4.203 7.061 1.00 90.12 95 GLU A CA 1
ATOM 736 C C . GLU A 1 95 ? -18.245 -4.396 5.906 1.00 90.12 95 GLU A C 1
ATOM 738 O O . GLU A 1 95 ? -17.578 -5.428 5.777 1.00 90.12 95 GLU A O 1
ATOM 743 N N . SER A 1 96 ? -18.131 -3.372 5.063 1.00 85.31 96 SER A N 1
ATOM 744 C CA . SER A 1 96 ? -17.233 -3.390 3.898 1.00 85.31 96 SER A CA 1
ATOM 745 C C . SER A 1 96 ? -15.746 -3.485 4.272 1.00 85.31 96 SER A C 1
ATOM 747 O O . SER A 1 96 ? -14.952 -4.059 3.528 1.00 85.31 96 SER A O 1
ATOM 749 N N . ASN A 1 97 ? -15.369 -2.970 5.444 1.00 88.69 97 ASN A N 1
ATOM 750 C CA . ASN A 1 97 ? -14.001 -2.953 5.948 1.00 88.69 97 ASN A CA 1
ATOM 751 C C . ASN A 1 97 ? -14.010 -3.184 7.473 1.00 88.69 97 ASN A C 1
ATOM 753 O O . ASN A 1 97 ? -14.992 -2.833 8.134 1.00 88.69 97 ASN A O 1
ATOM 757 N N . PRO A 1 98 ? -12.956 -3.767 8.077 1.00 93.94 98 PRO A N 1
ATOM 758 C CA . PRO A 1 98 ? -12.849 -3.834 9.523 1.00 93.94 98 PRO A CA 1
ATOM 759 C C . PRO A 1 98 ? -12.812 -2.436 10.115 1.00 93.94 98 PRO A C 1
ATOM 761 O O . PRO A 1 98 ? -12.285 -1.503 9.512 1.00 93.94 98 PRO A O 1
ATOM 764 N N . TRP A 1 99 ? -13.346 -2.303 11.315 1.00 95.69 99 TRP A N 1
ATOM 765 C CA . TRP A 1 99 ? -13.493 -1.024 11.982 1.00 95.69 99 TRP A CA 1
ATOM 766 C C . TRP A 1 99 ? -13.203 -1.172 13.474 1.00 95.69 99 TRP A C 1
ATOM 768 O O . TRP A 1 99 ? -13.009 -2.279 13.997 1.00 95.69 99 TRP A O 1
ATOM 778 N N . CYS A 1 100 ? -13.108 -0.039 14.158 1.00 97.75 100 CYS A N 1
ATOM 779 C CA . CYS A 1 100 ? -12.943 0.014 15.601 1.00 97.75 100 CYS A CA 1
ATOM 780 C C . CYS A 1 100 ? -13.547 1.295 16.184 1.00 97.75 100 CYS A C 1
ATOM 782 O O . CYS A 1 100 ? -13.823 2.261 15.467 1.00 97.75 100 CYS A O 1
ATOM 784 N N . PHE A 1 101 ? -13.722 1.312 17.505 1.00 98.06 101 PHE A N 1
ATOM 785 C CA . PHE A 1 101 ? -13.980 2.547 18.238 1.00 98.06 101 PHE A CA 1
ATOM 786 C C . PHE A 1 101 ? -12.683 3.322 18.459 1.00 98.06 101 PHE A C 1
ATOM 788 O O . PHE A 1 101 ? -11.632 2.726 18.692 1.00 98.06 101 PHE A O 1
ATOM 795 N N . PHE A 1 102 ? -12.761 4.648 18.444 1.00 97.88 102 PHE A N 1
ATOM 796 C CA . PHE A 1 102 ? -11.635 5.533 18.730 1.00 97.88 102 PHE A CA 1
ATOM 797 C C . PHE A 1 102 ? -12.092 6.748 19.540 1.00 97.88 102 PHE A C 1
ATOM 799 O O . PHE A 1 102 ? -13.280 7.084 19.596 1.00 97.88 102 PHE A O 1
ATOM 806 N N . ARG A 1 103 ? -11.137 7.421 20.185 1.00 97.75 103 ARG A N 1
ATOM 807 C CA . ARG A 1 103 ? -11.394 8.663 20.919 1.00 97.75 103 ARG A CA 1
ATOM 808 C C . ARG A 1 103 ? -11.117 9.860 20.016 1.00 97.75 103 ARG A C 1
ATOM 810 O O . ARG A 1 103 ? -9.989 10.052 19.575 1.00 97.75 103 ARG A O 1
ATOM 817 N N . GLN A 1 104 ? -12.143 10.669 19.775 1.00 95.94 104 GLN A N 1
ATOM 818 C CA . GLN A 1 104 ? -12.027 11.921 19.030 1.00 95.94 104 GLN A CA 1
ATOM 819 C C . GLN A 1 104 ? -11.269 12.978 19.843 1.00 95.94 104 GLN A C 1
ATOM 821 O O . GLN A 1 104 ? -11.157 12.886 21.067 1.00 95.94 104 GLN A O 1
ATOM 826 N N . SER A 1 105 ? -10.822 14.043 19.175 1.00 94.06 105 SER A N 1
ATOM 827 C CA . SER A 1 105 ? -10.165 15.192 19.818 1.00 94.06 105 SER A CA 1
ATOM 828 C C . SER A 1 105 ? -11.050 15.903 20.850 1.00 94.06 105 SER A C 1
ATOM 830 O O . SER A 1 105 ? -10.541 16.441 21.828 1.00 94.06 105 SER A O 1
ATOM 832 N N . SER A 1 106 ? -12.373 15.858 20.676 1.00 96.12 106 SER A N 1
ATOM 833 C CA . SER A 1 106 ? -13.361 16.369 21.636 1.00 96.12 106 SER A CA 1
ATOM 834 C C . SER A 1 106 ? -13.519 15.498 22.890 1.00 96.12 106 SER A C 1
ATOM 836 O O . SER A 1 106 ? -14.226 15.884 23.817 1.00 96.12 106 SER A O 1
ATOM 838 N N . GLY A 1 107 ? -12.908 14.309 22.918 1.00 94.38 107 GLY A N 1
ATOM 839 C CA . GLY A 1 107 ? -13.113 13.289 23.946 1.00 94.38 107 GLY A CA 1
ATOM 840 C C . GLY A 1 107 ? -14.310 12.370 23.686 1.00 94.38 107 GLY A C 1
ATOM 841 O O . GLY A 1 107 ? -14.449 11.360 24.376 1.00 94.38 107 GLY A O 1
ATOM 842 N N . ALA A 1 108 ? -15.144 12.669 22.683 1.00 96.81 108 ALA A N 1
ATOM 843 C CA . ALA A 1 108 ? -16.242 11.798 22.281 1.00 96.81 108 ALA A CA 1
ATOM 844 C C . ALA A 1 108 ? -15.722 10.460 21.730 1.00 96.81 108 ALA A C 1
ATOM 846 O O . ALA A 1 108 ? -14.671 10.400 21.087 1.00 96.81 108 ALA A O 1
ATOM 847 N N . ILE A 1 109 ? -16.483 9.390 21.952 1.00 97.31 109 ILE A N 1
ATOM 848 C CA . ILE A 1 109 ? -16.219 8.096 21.321 1.00 97.31 109 ILE A CA 1
ATOM 849 C C . ILE A 1 109 ? -16.860 8.096 19.936 1.00 97.31 109 ILE A C 1
ATOM 851 O O . ILE A 1 109 ? -18.054 8.352 19.799 1.00 97.31 109 ILE A O 1
ATOM 855 N N . GLY A 1 110 ? -16.052 7.835 18.914 1.00 96.62 110 GLY A N 1
ATOM 856 C CA . GLY A 1 110 ? -16.506 7.578 17.550 1.00 96.62 110 GLY A CA 1
ATOM 857 C C . GLY A 1 110 ? -16.184 6.151 17.121 1.00 96.62 110 GLY A C 1
ATOM 858 O O . GLY A 1 110 ? -15.500 5.416 17.834 1.00 96.62 110 GLY A O 1
ATOM 859 N N . TRP A 1 111 ? -16.647 5.781 15.932 1.00 96.44 111 TRP A N 1
ATOM 860 C CA . TRP A 1 111 ? -16.209 4.588 15.213 1.00 96.44 111 TRP A CA 1
ATOM 861 C C . TRP A 1 111 ? -15.699 5.007 13.833 1.00 96.44 111 TRP A C 1
ATOM 863 O O . TRP A 1 111 ? -16.148 6.020 13.294 1.00 96.44 111 TRP A O 1
ATOM 873 N N . ALA A 1 112 ? -14.740 4.265 13.291 1.00 96.12 112 ALA A N 1
ATOM 874 C CA . ALA A 1 112 ? -14.229 4.482 11.943 1.00 96.12 112 ALA A CA 1
ATOM 875 C C . ALA A 1 112 ? -13.662 3.182 11.369 1.00 96.12 112 ALA A C 1
ATOM 877 O O . ALA A 1 112 ? -13.277 2.272 12.113 1.00 96.12 112 ALA A O 1
ATOM 878 N N . TYR A 1 113 ? -13.597 3.116 10.041 1.00 94.62 113 TYR A N 1
ATOM 879 C CA . TYR A 1 113 ? -12.923 2.031 9.348 1.00 94.62 113 TYR A CA 1
ATOM 880 C C . TYR A 1 113 ? -11.422 2.057 9.615 1.00 94.62 113 TYR A C 1
ATOM 882 O O . TYR A 1 113 ? -10.811 3.103 9.844 1.00 94.62 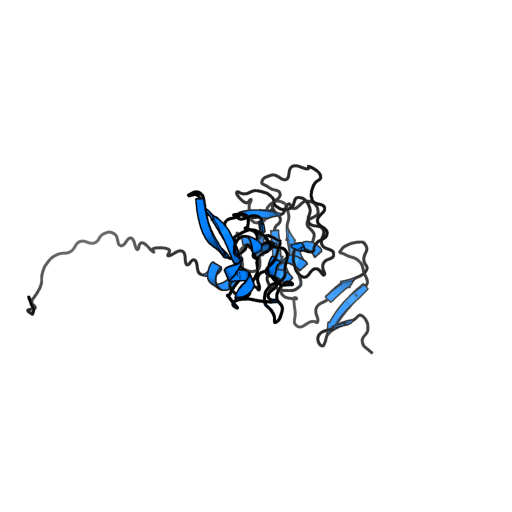113 TYR A O 1
ATOM 890 N N . CYS A 1 114 ? -10.829 0.875 9.591 1.00 93.38 114 CYS A N 1
ATOM 891 C CA . CYS A 1 114 ? -9.417 0.696 9.840 1.00 93.38 114 CYS A CA 1
ATOM 892 C C . CYS A 1 114 ? -8.578 0.880 8.588 1.00 93.38 114 CYS A C 1
ATOM 894 O O . CYS A 1 114 ? -9.021 0.599 7.471 1.00 93.38 114 CYS A O 1
ATOM 896 N N . ASP A 1 115 ? -7.336 1.314 8.799 1.00 91.31 115 ASP A N 1
ATOM 897 C CA . ASP A 1 115 ? -6.364 1.491 7.729 1.00 91.31 115 ASP A CA 1
ATOM 898 C C . ASP A 1 115 ? -5.908 0.128 7.195 1.00 91.31 115 ASP A C 1
ATOM 900 O O . ASP A 1 115 ? -4.939 -0.493 7.648 1.00 91.31 115 ASP A O 1
ATOM 904 N N . CYS A 1 116 ? -6.663 -0.342 6.212 1.00 89.00 116 CYS A N 1
ATOM 905 C CA . CYS A 1 116 ? -6.401 -1.579 5.506 1.00 89.00 116 CYS A CA 1
ATOM 906 C C . CYS A 1 116 ? -5.693 -1.358 4.155 1.00 89.00 116 CYS A C 1
ATOM 908 O O . CYS A 1 116 ? -5.574 -2.286 3.352 1.00 89.00 116 CYS A O 1
ATOM 910 N N . HIS A 1 117 ? -5.221 -0.133 3.899 1.00 86.62 117 HIS A N 1
ATOM 911 C CA . HIS A 1 117 ? -4.593 0.277 2.641 1.00 86.62 117 HIS A CA 1
ATOM 912 C C . HIS A 1 117 ? -3.064 0.285 2.717 1.00 86.62 117 HIS A C 1
ATOM 914 O O . HIS A 1 117 ? -2.395 0.717 1.777 1.00 86.62 117 HIS A O 1
ATOM 920 N N . GLN A 1 118 ? -2.482 -0.207 3.813 1.00 86.56 118 GLN A N 1
ATOM 921 C CA . GLN A 1 118 ? -1.031 -0.263 3.939 1.00 86.56 118 GLN A CA 1
ATOM 922 C C . GLN A 1 118 ? -0.429 -1.080 2.793 1.00 86.56 118 GLN A C 1
ATOM 924 O O . GLN A 1 118 ? -0.887 -2.179 2.470 1.00 86.56 118 GLN A O 1
ATOM 929 N N . GLY A 1 119 ? 0.606 -0.521 2.176 1.00 87.38 119 GLY A N 1
ATOM 930 C CA . GLY A 1 119 ? 1.308 -1.128 1.057 1.00 87.38 119 GLY A CA 1
ATOM 931 C C . GLY A 1 119 ? 0.583 -1.038 -0.281 1.00 87.38 119 GLY A C 1
ATOM 932 O O . GLY A 1 119 ? 1.094 -1.605 -1.243 1.00 87.38 119 GLY A O 1
ATOM 933 N N . VAL A 1 120 ? -0.561 -0.344 -0.388 1.00 90.31 120 VAL A N 1
ATOM 934 C CA . VAL A 1 120 ? -1.133 0.007 -1.701 1.00 90.31 120 VAL A CA 1
ATOM 935 C C . VAL A 1 120 ? -0.084 0.784 -2.490 1.00 90.31 120 VAL A C 1
ATOM 937 O O . VAL A 1 120 ? 0.544 1.696 -1.963 1.00 90.31 120 VAL A O 1
ATOM 940 N N . ALA A 1 121 ? 0.115 0.405 -3.749 1.00 92.12 121 ALA A N 1
ATOM 941 C CA . ALA A 1 121 ? 1.044 1.054 -4.661 1.00 92.12 121 ALA A CA 1
ATOM 942 C C . ALA A 1 121 ? 0.275 1.820 -5.746 1.00 92.12 121 ALA A C 1
ATOM 944 O O . ALA A 1 121 ? -0.868 1.485 -6.061 1.00 92.12 121 ALA A O 1
ATOM 945 N N . ARG A 1 122 ? 0.912 2.832 -6.335 1.00 93.44 122 ARG A N 1
ATOM 946 C CA . ARG A 1 122 ? 0.453 3.511 -7.551 1.00 93.44 122 ARG A CA 1
ATOM 947 C C . ARG A 1 122 ? 1.640 3.949 -8.404 1.00 93.44 122 ARG A C 1
ATOM 949 O O . ARG A 1 122 ? 2.728 4.177 -7.875 1.00 93.44 122 ARG A O 1
ATOM 956 N N . LEU A 1 123 ? 1.404 4.097 -9.706 1.00 94.69 123 LEU A N 1
ATOM 957 C CA . LEU A 1 123 ? 2.368 4.645 -10.660 1.00 94.69 123 LEU A CA 1
ATOM 958 C C . LEU A 1 123 ? 1.936 6.060 -11.062 1.00 94.69 123 LEU A C 1
ATOM 960 O O . LEU A 1 123 ? 0.777 6.271 -11.416 1.00 94.69 123 LEU A O 1
ATOM 964 N N . VAL A 1 124 ? 2.846 7.034 -10.978 1.00 94.50 124 VAL A N 1
ATOM 965 C CA . VAL A 1 124 ? 2.551 8.460 -11.216 1.00 94.50 124 VAL A CA 1
ATOM 966 C C . VAL A 1 124 ? 3.522 9.059 -12.231 1.00 94.50 124 VAL A C 1
ATOM 968 O O . VAL A 1 124 ? 4.713 8.765 -12.208 1.00 94.50 124 VAL A O 1
ATOM 971 N N . GLY A 1 125 ? 3.032 9.938 -13.108 1.00 91.25 125 GLY A N 1
ATOM 972 C CA . GLY A 1 125 ? 3.878 10.728 -14.014 1.00 91.25 125 GLY A CA 1
ATOM 973 C C . GLY A 1 125 ? 4.490 9.953 -15.186 1.00 91.25 125 GLY A C 1
ATOM 974 O O . GLY A 1 125 ? 5.326 10.503 -15.899 1.00 91.25 125 GLY A O 1
ATOM 975 N N . GLY A 1 126 ? 4.094 8.696 -15.398 1.00 90.94 126 GLY A N 1
ATOM 976 C CA . GLY A 1 126 ? 4.476 7.938 -16.586 1.00 90.94 126 GLY A CA 1
ATOM 977 C C . GLY A 1 126 ? 3.587 8.233 -17.802 1.00 90.94 126 GLY A C 1
ATOM 978 O O . GLY A 1 126 ? 2.491 8.779 -17.661 1.00 90.94 126 GLY A O 1
ATOM 979 N N . PRO A 1 127 ? 4.047 7.873 -19.014 1.00 87.19 127 PRO A N 1
ATOM 980 C CA . PRO A 1 127 ? 3.311 8.087 -20.262 1.00 87.19 127 PRO A CA 1
ATOM 981 C C . PRO A 1 127 ? 2.114 7.139 -20.455 1.00 87.19 127 PRO A C 1
ATOM 983 O O . PRO A 1 127 ? 1.312 7.354 -21.363 1.00 87.19 127 PRO A O 1
ATOM 986 N N . SER A 1 128 ? 1.993 6.083 -19.645 1.00 87.12 128 SER A N 1
ATOM 987 C CA . SER A 1 128 ? 0.906 5.100 -19.707 1.00 87.12 128 SER A CA 1
ATOM 988 C C . SER A 1 128 ? 0.468 4.667 -18.301 1.00 87.12 128 SER A C 1
ATOM 990 O O . SER A 1 128 ? 1.252 4.786 -17.363 1.00 87.12 128 SER A O 1
ATOM 992 N N . PRO A 1 129 ? -0.726 4.064 -18.135 1.00 87.88 129 PRO A N 1
ATOM 993 C CA . PRO A 1 129 ? -1.143 3.471 -16.857 1.00 87.88 129 PRO A CA 1
ATOM 994 C C . PRO A 1 129 ? -0.248 2.320 -16.368 1.00 87.88 129 PRO A C 1
ATOM 996 O O . PRO A 1 129 ? -0.325 1.925 -15.209 1.00 87.88 129 PRO A O 1
ATOM 999 N N . THR A 1 130 ? 0.589 1.764 -17.249 1.00 89.44 130 THR A N 1
ATOM 1000 C CA . THR A 1 130 ? 1.528 0.680 -16.937 1.00 89.44 130 THR A CA 1
ATOM 1001 C C . THR A 1 130 ? 2.920 1.181 -16.571 1.00 89.44 130 THR A C 1
ATOM 1003 O O . THR A 1 130 ? 3.824 0.376 -16.389 1.00 89.44 130 THR A O 1
ATOM 1006 N N . SER A 1 131 ? 3.139 2.492 -16.483 1.00 93.00 131 SER A N 1
ATOM 1007 C CA . SER A 1 131 ? 4.457 3.048 -16.192 1.00 93.00 131 SER A CA 1
ATOM 1008 C C . SER A 1 131 ? 4.372 4.292 -15.321 1.00 93.00 131 SER A C 1
ATOM 1010 O O . SER A 1 131 ? 3.386 5.025 -15.341 1.00 93.00 131 SER A O 1
ATOM 1012 N N . GLY A 1 132 ? 5.413 4.545 -14.535 1.00 95.50 132 GLY A N 1
ATOM 1013 C CA . GLY A 1 132 ? 5.504 5.759 -13.732 1.00 95.50 132 GLY A CA 1
ATOM 1014 C C . GLY A 1 132 ? 6.419 5.618 -12.527 1.00 95.50 132 GLY A C 1
ATOM 1015 O O . GLY A 1 132 ? 6.978 4.555 -12.254 1.00 95.50 132 GLY A O 1
ATOM 1016 N N . ARG A 1 133 ? 6.576 6.723 -11.798 1.00 95.69 133 ARG A N 1
ATOM 1017 C CA . ARG A 1 133 ? 7.207 6.743 -10.479 1.00 95.69 133 ARG A CA 1
ATOM 1018 C C . ARG A 1 133 ? 6.367 5.910 -9.518 1.00 95.69 133 ARG A C 1
ATOM 1020 O O . ARG A 1 133 ? 5.151 6.089 -9.461 1.00 95.69 133 ARG A O 1
ATOM 1027 N N . LEU A 1 134 ? 7.021 5.041 -8.756 1.00 94.88 134 LEU A N 1
ATOM 1028 C CA . LEU A 1 134 ? 6.383 4.226 -7.736 1.00 94.88 134 LEU A CA 1
ATOM 1029 C C . LEU A 1 134 ? 6.128 5.045 -6.469 1.00 94.88 134 LEU A C 1
ATOM 1031 O O . LEU A 1 134 ? 7.056 5.549 -5.835 1.00 94.88 134 LEU A O 1
ATOM 1035 N N . GLU A 1 135 ? 4.865 5.110 -6.063 1.00 93.81 135 GLU A N 1
ATOM 1036 C CA . GLU A 1 135 ? 4.455 5.632 -4.763 1.00 93.81 135 GLU A CA 1
ATOM 1037 C C . GLU A 1 135 ? 3.690 4.556 -3.994 1.00 93.81 135 GLU A C 1
ATOM 1039 O O . GLU A 1 135 ? 2.893 3.811 -4.565 1.00 93.81 135 GLU A O 1
ATOM 1044 N N . VAL A 1 136 ? 3.934 4.474 -2.688 1.00 91.19 136 VAL A N 1
ATOM 1045 C CA . VAL A 1 136 ? 3.328 3.486 -1.790 1.00 91.19 136 VAL A CA 1
ATOM 1046 C C . VAL A 1 136 ? 2.599 4.213 -0.669 1.00 91.19 136 VAL A C 1
ATOM 1048 O O . VAL A 1 136 ? 3.055 5.253 -0.201 1.00 91.19 136 VAL A O 1
ATOM 1051 N N . TYR A 1 137 ? 1.459 3.689 -0.240 1.00 88.50 137 TYR A N 1
ATOM 1052 C CA . TYR A 1 137 ? 0.703 4.217 0.883 1.00 88.50 137 TYR A CA 1
ATOM 1053 C C . TYR A 1 137 ? 1.101 3.501 2.173 1.00 88.50 137 TYR A C 1
ATOM 1055 O O . TYR A 1 137 ? 0.940 2.284 2.288 1.00 88.50 137 TYR A O 1
ATOM 1063 N N . LEU A 1 138 ? 1.615 4.251 3.146 1.00 84.44 138 LEU A N 1
ATOM 1064 C CA . LEU A 1 138 ? 1.862 3.777 4.507 1.00 84.44 138 LEU A CA 1
ATOM 1065 C C . LEU A 1 138 ? 1.541 4.892 5.503 1.00 84.44 138 LEU A C 1
ATOM 1067 O O . LEU A 1 138 ? 1.825 6.061 5.247 1.00 84.44 138 LEU A O 1
ATOM 1071 N N . ASN A 1 139 ? 0.997 4.518 6.661 1.00 81.25 139 ASN A N 1
ATOM 1072 C CA . ASN A 1 139 ? 0.721 5.425 7.781 1.00 81.25 139 ASN A CA 1
ATOM 1073 C C . ASN A 1 139 ? -0.024 6.716 7.373 1.00 81.25 139 ASN A C 1
ATOM 1075 O O . ASN A 1 139 ? 0.405 7.819 7.716 1.00 81.25 139 ASN A O 1
ATOM 1079 N N . GLY A 1 140 ? -1.107 6.606 6.598 1.00 81.25 140 GLY A N 1
ATOM 1080 C CA . GLY A 1 140 ? -1.899 7.774 6.206 1.00 81.25 140 GLY A CA 1
ATOM 1081 C C . GLY A 1 140 ? -1.373 8.570 5.002 1.00 81.25 140 GLY A C 1
ATOM 1082 O O . GLY A 1 140 ? -2.042 9.508 4.569 1.00 81.25 140 GLY A O 1
ATOM 1083 N N . GLN A 1 141 ? -0.188 8.256 4.463 1.00 85.94 141 GLN A N 1
ATOM 1084 C CA . GLN A 1 141 ? 0.486 9.105 3.475 1.00 85.94 141 GLN A CA 1
ATOM 1085 C C . GLN A 1 141 ? 1.104 8.315 2.317 1.00 85.94 141 GLN A C 1
ATOM 1087 O O . GLN A 1 141 ? 1.634 7.216 2.485 1.00 85.94 141 GLN A O 1
ATOM 1092 N N . TRP A 1 142 ? 1.088 8.920 1.129 1.00 90.19 142 TRP A N 1
ATOM 1093 C CA . TRP A 1 142 ? 1.857 8.442 -0.019 1.00 90.19 142 TRP A CA 1
ATOM 1094 C C . TRP A 1 142 ? 3.321 8.854 0.118 1.00 90.19 142 TRP A C 1
ATOM 1096 O O . TRP A 1 142 ? 3.620 10.005 0.436 1.00 90.19 142 TRP A O 1
ATOM 1106 N N . GLY A 1 143 ? 4.225 7.921 -0.150 1.00 89.62 143 GLY A N 1
ATOM 1107 C CA . GLY A 1 143 ? 5.664 8.158 -0.143 1.00 89.62 143 GLY A CA 1
ATOM 1108 C C . GLY A 1 143 ? 6.364 7.379 -1.248 1.00 89.62 143 GLY A C 1
ATOM 1109 O O . GLY A 1 143 ? 5.840 6.385 -1.756 1.00 89.62 143 GLY A O 1
ATOM 1110 N N . ALA A 1 144 ? 7.543 7.853 -1.630 1.00 90.88 144 ALA A N 1
ATOM 1111 C CA . ALA A 1 144 ? 8.361 7.253 -2.671 1.00 90.88 144 ALA A CA 1
ATOM 1112 C C . ALA A 1 144 ? 9.092 5.995 -2.173 1.00 90.88 144 ALA A C 1
ATOM 1114 O O . ALA A 1 144 ? 9.263 5.766 -0.969 1.00 90.88 144 ALA A O 1
ATOM 1115 N N . VAL A 1 145 ? 9.553 5.190 -3.127 1.00 90.56 145 VAL A N 1
ATOM 1116 C CA . VAL A 1 145 ? 10.528 4.117 -2.910 1.00 90.56 145 VAL A CA 1
ATOM 1117 C C . VAL A 1 145 ? 11.865 4.591 -3.459 1.00 90.56 145 VAL A C 1
ATOM 1119 O O . VAL A 1 145 ? 11.912 5.158 -4.549 1.00 90.56 145 VAL A O 1
ATOM 1122 N N . CYS A 1 146 ? 12.933 4.397 -2.696 1.00 89.88 146 CYS A N 1
ATOM 1123 C CA . CYS A 1 146 ? 14.271 4.753 -3.131 1.00 89.88 146 CYS A CA 1
ATOM 1124 C C . CYS A 1 146 ? 14.797 3.749 -4.160 1.00 89.88 146 CYS A C 1
ATOM 1126 O O . CYS A 1 146 ? 14.549 2.547 -4.056 1.00 89.88 146 CYS A O 1
ATOM 1128 N N . ASP A 1 147 ? 15.544 4.247 -5.137 1.00 89.12 147 ASP A N 1
ATOM 1129 C CA . ASP A 1 147 ? 16.151 3.457 -6.201 1.00 89.12 147 ASP A CA 1
ATOM 1130 C C . ASP A 1 147 ? 17.403 2.664 -5.767 1.00 89.12 147 ASP A C 1
ATOM 1132 O O . ASP A 1 147 ? 17.937 1.855 -6.531 1.00 89.12 147 ASP A O 1
ATOM 1136 N N . ALA A 1 148 ? 17.850 2.827 -4.518 1.00 85.94 148 ALA A N 1
ATOM 1137 C CA . ALA A 1 148 ? 18.975 2.088 -3.961 1.00 85.94 148 ALA A CA 1
ATOM 1138 C C . ALA A 1 148 ? 18.672 0.579 -3.877 1.00 85.94 148 ALA A C 1
ATOM 1140 O O . ALA A 1 148 ? 17.904 0.116 -3.032 1.00 85.94 148 ALA A O 1
ATOM 1141 N N . HIS A 1 149 ? 19.344 -0.201 -4.732 1.00 82.81 149 HIS A N 1
ATOM 1142 C CA . HIS A 1 149 ? 19.067 -1.626 -4.974 1.00 82.81 149 HIS A CA 1
ATOM 1143 C C . HIS A 1 149 ? 17.642 -1.906 -5.463 1.00 82.81 149 HIS A C 1
ATOM 1145 O O . HIS A 1 149 ? 17.102 -2.974 -5.200 1.00 82.81 149 HIS A O 1
ATOM 1151 N N . TRP A 1 150 ? 17.042 -0.958 -6.178 1.00 90.50 150 TRP A N 1
ATOM 1152 C CA . TRP A 1 150 ? 15.790 -1.178 -6.883 1.00 90.50 150 TRP A CA 1
ATOM 1153 C C . TRP A 1 150 ? 16.025 -2.063 -8.110 1.00 90.50 150 TRP A C 1
ATOM 1155 O O . TRP A 1 150 ? 16.736 -1.648 -9.030 1.00 90.50 150 TRP A O 1
ATOM 1165 N N . THR A 1 151 ? 15.468 -3.277 -8.095 1.00 89.31 151 THR A N 1
ATOM 1166 C CA . THR A 1 151 ? 15.695 -4.314 -9.119 1.00 89.31 151 THR A CA 1
ATOM 1167 C C . THR A 1 151 ? 14.429 -4.685 -9.889 1.00 89.31 151 THR A C 1
ATOM 1169 O O . THR A 1 151 ? 13.307 -4.430 -9.444 1.00 89.31 151 THR A O 1
ATOM 1172 N N . ASP A 1 152 ? 14.585 -5.381 -11.017 1.00 88.81 152 ASP A N 1
ATOM 1173 C CA . ASP A 1 152 ? 13.451 -5.899 -11.798 1.00 88.81 152 ASP A CA 1
ATOM 1174 C C . ASP A 1 152 ? 12.600 -6.900 -10.996 1.00 88.81 152 ASP A C 1
ATOM 1176 O O . ASP A 1 152 ? 11.390 -7.014 -11.205 1.00 88.81 152 ASP A O 1
ATOM 1180 N N . ARG A 1 153 ? 13.190 -7.591 -10.007 1.00 89.06 153 ARG A N 1
ATOM 1181 C CA . ARG A 1 153 ? 12.444 -8.453 -9.071 1.00 89.06 153 ARG A CA 1
ATOM 1182 C C . ARG A 1 153 ? 11.477 -7.649 -8.212 1.00 89.06 153 ARG A C 1
ATOM 1184 O O . ARG A 1 153 ? 10.340 -8.076 -8.009 1.00 89.06 153 ARG A O 1
ATOM 1191 N N . ASP A 1 154 ? 11.921 -6.495 -7.731 1.00 92.25 154 ASP A N 1
ATOM 1192 C CA . ASP A 1 154 ? 11.097 -5.573 -6.961 1.00 92.25 154 ASP A CA 1
ATOM 1193 C C . ASP A 1 154 ? 9.980 -4.987 -7.832 1.00 92.25 154 ASP A C 1
ATOM 1195 O O . ASP A 1 154 ? 8.801 -5.058 -7.474 1.00 92.25 154 ASP A O 1
ATOM 1199 N N . ALA A 1 155 ? 10.333 -4.491 -9.022 1.00 93.38 155 ALA A N 1
ATOM 1200 C CA . ALA A 1 155 ? 9.379 -3.945 -9.984 1.00 93.38 155 ALA A CA 1
ATOM 1201 C C . ALA A 1 155 ? 8.320 -4.980 -10.401 1.00 93.38 155 ALA A C 1
ATOM 1203 O O . ALA A 1 155 ? 7.134 -4.656 -10.480 1.00 93.38 155 ALA A O 1
ATOM 1204 N N . SER A 1 156 ? 8.712 -6.240 -10.593 1.00 91.25 156 SER A N 1
ATOM 1205 C CA . SER A 1 156 ? 7.796 -7.331 -10.947 1.00 91.25 156 SER A CA 1
ATOM 1206 C C . SER A 1 156 ? 6.789 -7.647 -9.833 1.00 91.25 156 SER A C 1
ATOM 1208 O O . SER A 1 156 ? 5.622 -7.921 -10.119 1.00 91.25 156 SER A O 1
ATOM 1210 N N . VAL A 1 157 ? 7.180 -7.548 -8.552 1.00 92.94 157 VAL A N 1
ATOM 1211 C CA . VAL A 1 157 ? 6.228 -7.656 -7.426 1.00 92.94 157 VAL A CA 1
ATOM 1212 C C . VAL A 1 157 ? 5.193 -6.534 -7.482 1.00 92.94 157 VAL A C 1
ATOM 1214 O O . VAL A 1 157 ? 4.006 -6.796 -7.287 1.00 92.94 157 VAL A O 1
ATOM 1217 N N . ILE A 1 158 ? 5.615 -5.306 -7.793 1.00 94.00 158 ILE A N 1
ATOM 1218 C CA . ILE A 1 158 ? 4.703 -4.164 -7.931 1.00 94.00 158 ILE A CA 1
ATOM 1219 C C . ILE A 1 158 ? 3.744 -4.352 -9.105 1.00 94.00 158 ILE A C 1
ATOM 1221 O O . ILE A 1 158 ? 2.540 -4.182 -8.930 1.00 94.00 158 ILE A O 1
ATOM 1225 N N . CYS A 1 159 ? 4.240 -4.744 -10.279 1.00 92.81 159 CYS A N 1
ATOM 1226 C CA . CYS A 1 159 ? 3.394 -4.961 -11.453 1.00 92.81 159 CYS A CA 1
ATOM 1227 C C . CYS A 1 159 ? 2.330 -6.030 -11.206 1.00 92.81 159 CYS A C 1
ATOM 1229 O O . CYS A 1 159 ? 1.154 -5.809 -11.514 1.00 92.81 159 CYS A O 1
ATOM 1231 N N . ARG A 1 160 ? 2.709 -7.134 -10.550 1.00 90.69 160 ARG A N 1
ATOM 1232 C CA . ARG A 1 160 ? 1.762 -8.180 -10.160 1.00 90.69 160 ARG A CA 1
ATOM 1233 C C . ARG A 1 160 ? 0.757 -7.679 -9.127 1.00 90.69 160 ARG A C 1
ATOM 1235 O O . ARG A 1 160 ? -0.433 -7.940 -9.275 1.00 90.69 160 ARG A O 1
ATOM 1242 N N . GLN A 1 161 ? 1.210 -6.937 -8.113 1.00 91.44 161 GLN A N 1
ATOM 1243 C CA . GLN A 1 161 ? 0.332 -6.351 -7.096 1.00 91.44 161 GLN A CA 1
ATOM 1244 C C . GLN A 1 161 ? -0.710 -5.402 -7.713 1.00 91.44 161 GLN A C 1
ATOM 1246 O O . GLN A 1 161 ? -1.849 -5.366 -7.254 1.00 91.44 161 GLN A O 1
ATOM 1251 N N . LEU A 1 162 ? -0.331 -4.647 -8.747 1.00 91.31 162 LEU A N 1
ATOM 1252 C CA . LEU A 1 162 ? -1.215 -3.730 -9.470 1.00 91.31 162 LEU A CA 1
ATOM 1253 C C . LEU A 1 162 ? -2.087 -4.423 -10.530 1.00 91.31 162 LEU A C 1
ATOM 1255 O O . LEU A 1 162 ? -2.940 -3.773 -11.129 1.00 91.31 162 LEU A O 1
ATOM 1259 N N . GLY A 1 163 ? -1.880 -5.719 -10.787 1.00 90.12 163 GLY A N 1
ATOM 1260 C CA . GLY A 1 163 ? -2.583 -6.451 -11.842 1.00 90.12 163 GLY A CA 1
ATOM 1261 C C . GLY A 1 163 ? -2.200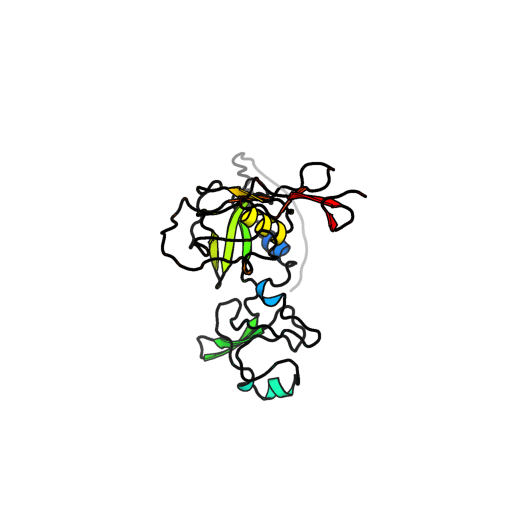 -6.012 -13.261 1.00 90.12 163 GLY A C 1
ATOM 1262 O O . GLY A 1 163 ? -2.990 -6.185 -14.185 1.00 90.12 163 GLY A O 1
ATOM 1263 N N . LEU A 1 164 ? -1.006 -5.437 -13.443 1.00 88.50 164 LEU A N 1
ATOM 1264 C CA . LEU A 1 164 ? -0.526 -4.878 -14.716 1.00 88.50 164 LEU A CA 1
ATOM 1265 C C . LEU A 1 164 ? 0.378 -5.840 -15.507 1.00 88.50 164 LEU A C 1
ATOM 1267 O O . LEU A 1 164 ? 0.881 -5.475 -16.568 1.00 88.50 164 LEU A O 1
ATOM 1271 N N . GLY A 1 165 ? 0.585 -7.055 -14.997 1.00 85.31 165 GLY A N 1
ATOM 1272 C CA . GLY A 1 165 ? 1.439 -8.084 -15.591 1.00 85.31 165 GLY A CA 1
ATOM 1273 C C . GLY A 1 165 ? 2.445 -8.651 -14.591 1.00 85.31 165 GLY A C 1
ATOM 1274 O O . GLY A 1 165 ? 2.574 -8.156 -13.472 1.00 85.31 165 GLY A O 1
ATOM 1275 N N . ASP A 1 166 ? 3.156 -9.700 -15.001 1.00 84.50 166 ASP A N 1
ATOM 1276 C CA . ASP A 1 166 ? 4.168 -10.366 -14.167 1.00 84.50 166 ASP A CA 1
ATOM 1277 C C . ASP A 1 166 ? 5.579 -9.788 -14.342 1.00 84.50 166 ASP A C 1
ATOM 1279 O O . ASP A 1 166 ? 6.457 -10.087 -13.534 1.00 84.50 166 ASP A O 1
ATOM 1283 N N . ILE A 1 167 ? 5.804 -8.985 -15.388 1.00 84.31 167 ILE A N 1
ATOM 1284 C CA . ILE A 1 167 ? 7.117 -8.445 -15.741 1.00 84.31 167 ILE A CA 1
ATOM 1285 C C . ILE A 1 167 ? 7.142 -6.958 -15.408 1.00 84.31 167 ILE A C 1
ATOM 1287 O O . ILE A 1 167 ? 6.366 -6.171 -15.956 1.00 84.31 167 ILE A O 1
ATOM 1291 N N . GLY A 1 168 ? 8.051 -6.581 -14.514 1.00 90.38 168 GLY A N 1
ATOM 1292 C CA . GLY A 1 168 ? 8.348 -5.193 -14.197 1.00 90.38 168 GLY A CA 1
ATOM 1293 C C . GLY A 1 168 ? 9.808 -4.869 -14.471 1.00 90.38 168 GLY A C 1
ATOM 1294 O O . GLY A 1 168 ? 10.694 -5.602 -14.043 1.00 90.38 168 GLY A O 1
ATOM 1295 N N . THR A 1 169 ? 10.040 -3.747 -15.141 1.00 90.44 169 THR A N 1
ATOM 1296 C CA . THR A 1 169 ? 11.366 -3.157 -15.327 1.00 90.44 169 THR A CA 1
ATOM 1297 C C . THR A 1 169 ? 11.569 -2.032 -14.323 1.00 90.44 169 THR A C 1
ATOM 1299 O O . THR A 1 169 ? 10.748 -1.112 -14.221 1.00 90.44 169 THR A O 1
ATOM 1302 N N . ALA A 1 170 ? 12.671 -2.107 -13.587 1.00 92.44 170 ALA A N 1
ATOM 1303 C CA . ALA A 1 170 ? 13.111 -1.117 -12.631 1.00 92.44 170 ALA A CA 1
ATOM 1304 C C . ALA A 1 170 ? 13.790 0.058 -13.336 1.00 92.44 170 ALA A C 1
ATOM 1306 O O . ALA A 1 170 ? 14.753 -0.096 -14.083 1.00 92.44 170 ALA A O 1
ATOM 1307 N N . LEU A 1 171 ? 13.302 1.264 -13.057 1.00 91.44 171 LEU A N 1
ATOM 1308 C CA . LEU A 1 171 ? 13.934 2.508 -13.471 1.00 91.44 171 LEU A CA 1
ATOM 1309 C C . LEU A 1 171 ? 14.415 3.270 -12.238 1.00 91.44 171 LEU A C 1
ATOM 1311 O O . LEU A 1 171 ? 13.765 3.270 -11.195 1.00 91.44 171 LEU A O 1
ATOM 1315 N N . GLN A 1 172 ? 15.565 3.916 -12.367 1.00 91.38 172 GLN A N 1
ATOM 1316 C CA . GLN A 1 172 ? 16.254 4.624 -11.287 1.00 91.38 172 GLN A CA 1
ATOM 1317 C C . GLN A 1 172 ? 16.427 6.106 -11.661 1.00 91.38 172 GLN A C 1
ATOM 1319 O O . GLN A 1 172 ? 16.031 6.527 -12.752 1.00 91.38 172 GLN A O 1
ATOM 1324 N N . ASN A 1 173 ? 17.045 6.891 -10.782 1.00 90.31 173 ASN A N 1
ATOM 1325 C CA . ASN A 1 173 ? 17.386 8.301 -10.974 1.00 90.31 173 ASN A CA 1
ATOM 1326 C C . ASN A 1 173 ? 16.172 9.193 -11.286 1.00 90.31 173 ASN A C 1
ATOM 1328 O O . ASN A 1 173 ? 16.246 10.086 -12.134 1.00 90.31 173 ASN A O 1
ATOM 1332 N N . SER A 1 174 ? 15.024 8.901 -10.664 1.00 92.75 174 SER A N 1
ATOM 1333 C CA . SER A 1 174 ? 13.769 9.643 -10.852 1.00 92.75 174 SER A CA 1
ATOM 1334 C C . SER A 1 174 ? 13.383 9.813 -12.317 1.00 92.75 174 SER A C 1
ATOM 1336 O O . SER A 1 174 ? 12.989 10.897 -12.744 1.00 92.75 174 SER A O 1
ATOM 1338 N N . HIS A 1 175 ? 13.471 8.729 -13.094 1.00 93.38 175 HIS A N 1
ATOM 1339 C CA . HIS A 1 175 ? 13.172 8.717 -14.529 1.00 93.38 175 HIS A CA 1
ATOM 1340 C C . HIS A 1 175 ? 11.831 9.391 -14.891 1.00 93.38 175 HIS A C 1
ATOM 1342 O O . HIS A 1 175 ? 11.730 10.088 -15.896 1.00 93.38 175 HIS A O 1
ATOM 1348 N N . PHE A 1 176 ? 10.799 9.219 -14.058 1.00 93.75 176 PHE A N 1
ATOM 1349 C CA . PHE A 1 176 ? 9.473 9.835 -14.238 1.00 93.75 176 PHE A CA 1
ATOM 1350 C C . PHE A 1 176 ? 9.282 11.141 -13.445 1.00 93.75 176 PHE A C 1
ATOM 1352 O O . PHE A 1 176 ? 8.161 11.564 -13.160 1.00 93.75 176 PHE A O 1
ATOM 1359 N N . GLY A 1 177 ? 10.387 11.780 -13.072 1.00 90.75 177 GLY A N 1
ATOM 1360 C CA . GLY A 1 177 ? 10.430 12.964 -12.228 1.00 90.75 177 GLY A CA 1
ATOM 1361 C C . GLY A 1 177 ? 10.388 12.639 -10.738 1.00 90.75 177 GLY A C 1
ATOM 1362 O O . GLY A 1 177 ? 9.862 11.608 -10.310 1.00 90.75 177 GLY A O 1
ATOM 1363 N N . ALA A 1 178 ? 10.936 13.560 -9.947 1.00 85.12 178 ALA A N 1
ATOM 1364 C CA . ALA A 1 178 ? 10.927 13.479 -8.493 1.00 85.12 178 ALA A CA 1
ATOM 1365 C C . ALA A 1 178 ? 9.509 13.652 -7.923 1.00 85.12 178 ALA A C 1
ATOM 1367 O O . ALA A 1 178 ? 8.661 14.340 -8.502 1.00 85.12 178 ALA A O 1
ATOM 1368 N N . GLY A 1 179 ? 9.254 13.011 -6.785 1.00 77.12 179 GLY A N 1
ATOM 1369 C CA . GLY A 1 179 ? 8.048 13.224 -5.994 1.00 77.12 179 GLY A CA 1
ATOM 1370 C C . GLY A 1 179 ? 8.257 14.359 -4.992 1.00 77.12 179 GLY A C 1
ATOM 1371 O O . GLY A 1 179 ? 9.380 14.747 -4.689 1.00 77.12 179 GLY A O 1
ATOM 1372 N N . SER A 1 180 ? 7.176 14.897 -4.436 1.00 65.31 180 SER A N 1
ATOM 1373 C CA . SER A 1 180 ? 7.241 15.975 -3.437 1.00 65.31 180 SER A CA 1
ATOM 1374 C C . SER A 1 180 ? 7.263 15.468 -1.986 1.00 65.31 180 SER A C 1
ATOM 1376 O O . SER A 1 180 ? 6.928 16.222 -1.076 1.00 65.31 180 SER A O 1
ATOM 1378 N N . GLY A 1 181 ? 7.546 14.181 -1.766 1.00 73.94 181 GLY A N 1
ATOM 1379 C CA . GLY A 1 181 ? 7.187 13.478 -0.532 1.00 73.94 181 GLY A CA 1
ATOM 1380 C C . GLY A 1 181 ? 8.341 12.804 0.205 1.00 73.94 181 GLY A C 1
ATOM 1381 O O . GLY A 1 181 ? 9.498 12.855 -0.198 1.00 73.94 181 GLY A O 1
ATOM 1382 N N . ILE A 1 182 ? 7.974 12.154 1.308 1.00 86.50 182 ILE A N 1
ATOM 1383 C CA . ILE A 1 182 ? 8.834 11.272 2.103 1.00 86.50 182 ILE A CA 1
ATOM 1384 C C . ILE A 1 182 ? 9.183 9.990 1.334 1.00 86.50 182 ILE A C 1
ATOM 1386 O O . ILE A 1 182 ? 8.455 9.587 0.424 1.00 86.50 182 ILE A O 1
ATOM 1390 N N . PHE A 1 183 ? 10.242 9.300 1.756 1.00 86.88 183 PHE A N 1
ATOM 1391 C CA . PHE A 1 183 ? 10.541 7.938 1.316 1.00 86.88 183 PHE A CA 1
ATOM 1392 C C . PHE A 1 183 ? 10.032 6.931 2.350 1.00 86.88 183 PHE A C 1
ATOM 1394 O O . PHE A 1 183 ? 10.385 7.002 3.525 1.00 86.88 183 PHE A O 1
ATOM 1401 N N . HIS A 1 184 ? 9.215 5.975 1.910 1.00 87.69 184 HIS A N 1
ATOM 1402 C CA . HIS A 1 184 ? 8.724 4.881 2.761 1.00 87.69 184 HIS A CA 1
ATOM 1403 C C . HIS A 1 184 ? 9.683 3.693 2.813 1.00 87.69 184 HIS A C 1
ATOM 1405 O O . HIS A 1 184 ? 9.690 2.932 3.783 1.00 87.69 184 HIS A O 1
ATOM 1411 N N . TYR A 1 185 ? 10.492 3.537 1.766 1.00 85.81 185 TYR A N 1
ATOM 1412 C CA . TYR A 1 185 ? 11.475 2.472 1.631 1.00 85.81 185 TYR A CA 1
ATOM 1413 C C . TYR A 1 185 ? 12.793 3.049 1.118 1.00 85.81 185 TYR A C 1
ATOM 1415 O O . TYR A 1 185 ? 12.831 3.618 0.032 1.00 85.81 185 TYR A O 1
ATOM 1423 N N . GLU A 1 186 ? 13.872 2.857 1.875 1.00 79.75 186 GLU A N 1
ATOM 1424 C CA . GLU A 1 186 ? 15.244 3.151 1.425 1.00 79.75 186 GLU A CA 1
ATOM 1425 C C . GLU A 1 186 ? 15.815 2.016 0.568 1.00 79.75 186 GLU A C 1
ATOM 1427 O O . GLU A 1 186 ? 16.612 2.245 -0.331 1.00 79.75 186 GLU A O 1
ATOM 1432 N N . ARG A 1 187 ? 15.425 0.772 0.865 1.00 83.25 187 ARG A N 1
ATOM 1433 C CA . ARG A 1 187 ? 15.847 -0.419 0.129 1.00 83.25 187 ARG A CA 1
ATOM 1434 C C . ARG A 1 187 ? 14.717 -1.429 0.103 1.00 83.25 187 ARG A C 1
ATOM 1436 O O . ARG A 1 187 ? 14.382 -2.017 1.140 1.00 83.25 187 ARG A O 1
ATOM 1443 N N . LEU A 1 188 ? 14.148 -1.642 -1.078 1.00 84.44 188 LEU A N 1
ATOM 1444 C CA . LEU A 1 188 ? 13.291 -2.796 -1.301 1.00 84.44 188 LEU A CA 1
ATOM 1445 C C . LEU A 1 188 ? 14.164 -4.018 -1.623 1.00 84.44 188 LEU A C 1
ATOM 1447 O O . LEU A 1 188 ? 15.283 -3.889 -2.103 1.00 84.44 188 LEU A O 1
ATOM 1451 N N . GLY A 1 189 ? 13.719 -5.189 -1.184 1.00 83.69 189 GLY A N 1
ATOM 1452 C CA . GLY A 1 189 ? 14.504 -6.421 -1.233 1.00 83.69 189 GLY A CA 1
ATOM 1453 C C . GLY A 1 189 ? 13.584 -7.613 -1.400 1.00 83.69 189 GLY A C 1
ATOM 1454 O O . GLY A 1 189 ? 13.512 -8.484 -0.528 1.00 83.69 189 GLY A O 1
ATOM 1455 N N . CYS A 1 190 ? 12.799 -7.591 -2.469 1.00 88.19 190 CYS A N 1
ATOM 1456 C CA . CYS A 1 190 ? 11.907 -8.675 -2.822 1.00 88.19 190 CYS A CA 1
ATOM 1457 C C . CYS A 1 190 ? 12.698 -9.862 -3.394 1.00 88.19 190 CYS A C 1
ATOM 1459 O O . CYS A 1 190 ? 13.719 -9.721 -4.068 1.00 88.19 190 CYS A O 1
ATOM 1461 N N . ARG A 1 191 ? 12.193 -11.071 -3.161 1.00 85.88 191 ARG A N 1
ATOM 1462 C CA . ARG A 1 191 ? 12.641 -12.294 -3.836 1.00 85.88 191 ARG A CA 1
ATOM 1463 C C . ARG A 1 191 ? 12.063 -12.393 -5.247 1.00 85.88 191 ARG A C 1
ATOM 1465 O O . ARG A 1 191 ? 12.655 -13.064 -6.086 1.00 85.88 191 ARG A O 1
ATOM 1472 N N . GLY A 1 192 ? 10.934 -11.728 -5.499 1.00 84.62 192 GLY A N 1
ATOM 1473 C CA . GLY A 1 192 ? 10.234 -11.669 -6.785 1.00 84.62 192 GLY A CA 1
ATOM 1474 C C . GLY A 1 192 ? 8.922 -12.462 -6.807 1.00 84.62 192 GLY A C 1
ATOM 1475 O O . GLY A 1 192 ? 8.125 -12.335 -7.739 1.00 84.62 192 GLY A O 1
ATOM 1476 N N . ASN A 1 193 ? 8.645 -13.266 -5.776 1.00 84.00 193 ASN A N 1
ATOM 1477 C CA . ASN A 1 193 ? 7.454 -14.118 -5.674 1.00 84.00 193 ASN A CA 1
ATOM 1478 C C . ASN A 1 193 ? 6.453 -13.659 -4.600 1.00 84.00 193 ASN A C 1
ATOM 1480 O O . ASN A 1 193 ? 5.456 -14.336 -4.355 1.00 84.00 193 ASN A O 1
ATOM 1484 N N . GLU A 1 194 ? 6.702 -12.521 -3.958 1.00 88.94 194 GLU A N 1
ATOM 1485 C CA . GLU A 1 194 ? 5.812 -11.935 -2.965 1.00 88.94 194 GLU A CA 1
ATOM 1486 C C . GLU A 1 194 ? 4.475 -11.490 -3.572 1.00 88.94 194 GLU A C 1
ATOM 1488 O O . GLU A 1 194 ? 4.417 -10.955 -4.678 1.00 88.94 194 GLU A O 1
ATOM 1493 N N . ALA A 1 195 ? 3.381 -11.687 -2.833 1.00 85.06 195 ALA A N 1
ATOM 1494 C CA . ALA A 1 195 ? 2.049 -11.257 -3.265 1.00 85.06 195 ALA A CA 1
ATOM 1495 C C . ALA A 1 195 ? 1.846 -9.733 -3.174 1.00 85.06 195 ALA A C 1
ATOM 1497 O O . ALA A 1 195 ? 0.976 -9.187 -3.844 1.00 85.06 195 ALA A O 1
ATOM 1498 N N . SER A 1 196 ? 2.625 -9.052 -2.332 1.00 88.56 196 SER A N 1
ATOM 1499 C CA . SER A 1 196 ? 2.596 -7.600 -2.184 1.00 88.56 196 SER A CA 1
ATOM 1500 C C . SER A 1 196 ? 3.919 -7.075 -1.635 1.00 88.56 196 SER A C 1
ATOM 1502 O O . SER A 1 196 ? 4.684 -7.811 -1.002 1.00 88.56 196 SER A O 1
ATOM 1504 N N . ILE A 1 197 ? 4.147 -5.776 -1.816 1.00 88.81 197 ILE A N 1
ATOM 1505 C CA . ILE A 1 197 ? 5.322 -5.045 -1.338 1.00 88.81 197 ILE A CA 1
ATOM 1506 C C . ILE A 1 197 ? 5.545 -5.194 0.177 1.00 88.81 197 ILE A C 1
ATOM 1508 O O . ILE A 1 197 ? 6.683 -5.216 0.643 1.00 88.81 197 ILE A O 1
ATOM 1512 N N . LEU A 1 198 ? 4.469 -5.373 0.958 1.00 87.38 198 LEU A N 1
ATOM 1513 C CA . LEU A 1 198 ? 4.546 -5.569 2.411 1.00 87.38 198 LEU A CA 1
ATOM 1514 C C . LEU A 1 198 ? 5.262 -6.862 2.816 1.00 87.38 198 LEU A C 1
ATOM 1516 O O . LEU A 1 198 ? 5.724 -6.960 3.951 1.00 87.38 198 LEU A O 1
ATOM 1520 N N . ARG A 1 199 ? 5.326 -7.862 1.927 1.00 87.12 199 ARG A N 1
ATOM 1521 C CA . ARG A 1 199 ? 5.956 -9.162 2.214 1.00 87.12 199 ARG A CA 1
ATOM 1522 C C . ARG A 1 199 ? 7.403 -9.250 1.769 1.00 87.12 199 ARG A C 1
ATOM 1524 O O . ARG A 1 199 ? 8.061 -10.238 2.095 1.00 87.12 199 ARG A O 1
ATOM 1531 N N . CYS A 1 200 ? 7.896 -8.255 1.039 1.00 88.00 200 CYS A N 1
ATOM 1532 C CA . CYS A 1 200 ? 9.298 -8.225 0.668 1.00 88.00 200 CYS A CA 1
ATOM 1533 C C . CYS A 1 200 ? 10.153 -8.131 1.931 1.00 88.00 200 CYS A C 1
ATOM 1535 O O . CYS A 1 200 ? 9.790 -7.449 2.894 1.00 88.00 200 CYS A O 1
ATOM 1537 N N . GLN A 1 201 ? 11.301 -8.811 1.942 1.00 78.06 201 GLN A N 1
ATOM 1538 C CA . GLN A 1 201 ? 12.257 -8.728 3.047 1.00 78.06 201 GLN A CA 1
ATOM 1539 C C . GLN A 1 201 ? 12.992 -7.379 2.992 1.00 78.06 201 GLN A C 1
ATOM 1541 O O . GLN A 1 201 ? 14.200 -7.311 2.782 1.00 78.06 201 GLN A O 1
ATOM 1546 N N . SER A 1 202 ? 12.259 -6.279 3.177 1.00 68.19 202 SER A N 1
ATOM 1547 C CA . SER A 1 202 ? 12.841 -4.947 3.274 1.00 68.19 202 SER A CA 1
ATOM 1548 C C . SER A 1 202 ? 13.689 -4.883 4.541 1.00 68.19 202 SER A C 1
ATOM 1550 O O . SER A 1 202 ? 13.173 -5.075 5.647 1.00 68.19 202 SER A O 1
ATOM 1552 N N . ARG A 1 203 ? 14.983 -4.585 4.412 1.00 56.50 203 ARG A N 1
ATOM 1553 C CA . ARG A 1 203 ? 15.782 -4.155 5.563 1.00 56.50 203 ARG A CA 1
ATOM 1554 C C . ARG A 1 203 ? 15.383 -2.713 5.858 1.00 56.50 203 ARG A C 1
ATOM 1556 O O . ARG A 1 203 ? 15.908 -1.793 5.244 1.00 56.50 203 ARG A O 1
ATOM 1563 N N . LYS A 1 204 ? 14.406 -2.519 6.748 1.00 54.06 204 LYS A N 1
ATOM 1564 C CA . LYS A 1 204 ? 14.121 -1.186 7.288 1.00 54.06 204 LYS A CA 1
ATOM 1565 C C . LYS A 1 204 ? 15.323 -0.756 8.139 1.00 54.06 204 LYS A C 1
ATOM 1567 O O . LYS A 1 204 ? 15.719 -1.507 9.026 1.00 54.06 204 LYS A O 1
ATOM 1572 N N . PHE A 1 205 ? 15.840 0.440 7.859 1.00 50.84 205 PHE A N 1
ATOM 1573 C CA . PHE A 1 205 ? 16.909 1.161 8.560 1.00 50.84 205 PHE A CA 1
ATOM 1574 C C . PHE A 1 205 ? 18.348 0.639 8.405 1.00 50.84 205 PHE A C 1
ATOM 1576 O O . PHE A 1 205 ? 18.800 -0.205 9.177 1.00 50.84 205 PHE A O 1
ATOM 1583 N N . VAL A 1 206 ? 19.099 1.281 7.498 1.00 42.28 206 VAL A N 1
ATOM 1584 C CA . VAL A 1 206 ? 20.449 1.821 7.762 1.00 42.28 206 VAL A CA 1
ATOM 1585 C C . VAL A 1 206 ? 20.549 3.132 6.977 1.00 42.28 206 VAL A C 1
ATOM 1587 O O . VAL A 1 206 ? 20.593 3.102 5.753 1.00 42.28 206 VAL A O 1
ATOM 1590 N N . THR A 1 207 ? 20.590 4.250 7.704 1.00 47.47 207 THR A N 1
ATOM 1591 C CA . THR A 1 207 ? 20.692 5.633 7.206 1.00 47.47 207 THR A CA 1
ATOM 1592 C C . THR A 1 207 ? 21.608 5.769 5.988 1.00 47.47 207 THR A C 1
ATOM 1594 O O . THR A 1 207 ? 22.831 5.652 6.108 1.00 47.47 207 THR A O 1
ATOM 1597 N N . SER A 1 208 ? 21.003 6.046 4.838 1.00 55.59 208 SER A N 1
ATOM 1598 C CA . SER A 1 208 ? 21.648 6.521 3.617 1.00 55.59 208 SER A CA 1
ATOM 1599 C C . SER A 1 208 ? 20.636 7.429 2.924 1.00 55.59 208 SER A C 1
ATOM 1601 O O . SER A 1 208 ? 19.647 6.935 2.390 1.00 55.59 208 SER A O 1
ATOM 1603 N N . ASP A 1 209 ? 20.869 8.739 2.990 1.00 67.06 209 ASP A N 1
ATOM 1604 C CA . ASP A 1 209 ? 19.932 9.812 2.638 1.00 67.06 209 ASP A CA 1
ATOM 1605 C C . ASP A 1 209 ? 19.490 9.773 1.162 1.00 67.06 209 ASP A C 1
ATOM 1607 O O . ASP A 1 209 ? 20.053 10.466 0.310 1.00 67.06 209 ASP A O 1
ATOM 1611 N N . CYS A 1 210 ? 18.462 8.978 0.848 1.00 79.00 210 CYS A N 1
ATOM 1612 C CA . CYS A 1 210 ? 17.743 9.109 -0.416 1.00 79.00 210 CYS A CA 1
ATOM 1613 C C . CYS A 1 210 ? 17.132 10.512 -0.474 1.00 79.00 210 CYS A C 1
ATOM 1615 O O . CYS A 1 210 ? 16.411 10.931 0.435 1.00 79.00 210 CYS A O 1
ATOM 1617 N N . ASN A 1 211 ? 17.456 11.251 -1.528 1.00 78.81 211 ASN A N 1
ATOM 1618 C CA . ASN A 1 211 ? 16.979 12.607 -1.754 1.00 78.81 211 ASN A CA 1
ATOM 1619 C C . ASN A 1 211 ? 16.174 12.680 -3.059 1.00 78.81 211 ASN A C 1
ATOM 1621 O O . ASN A 1 211 ? 15.987 11.681 -3.757 1.00 78.81 211 ASN A O 1
ATOM 1625 N N . HIS A 1 212 ? 15.643 13.865 -3.365 1.00 75.69 212 HIS A N 1
ATOM 1626 C CA . HIS A 1 212 ? 14.971 14.102 -4.641 1.00 75.69 212 HIS A CA 1
ATOM 1627 C C . HIS A 1 212 ? 15.932 13.809 -5.794 1.00 75.69 212 HIS A C 1
ATOM 1629 O O . HIS A 1 212 ? 16.980 14.443 -5.902 1.00 75.69 212 HIS A O 1
ATOM 1635 N N . GLY A 1 213 ? 15.559 12.869 -6.658 1.00 80.94 213 GLY A N 1
ATOM 1636 C CA . GLY A 1 213 ? 16.472 12.289 -7.644 1.00 80.94 213 GLY A CA 1
ATOM 1637 C C . GLY A 1 213 ? 16.711 10.790 -7.450 1.00 80.94 213 GLY A C 1
ATOM 1638 O O . GLY A 1 213 ? 17.269 10.170 -8.347 1.00 80.94 213 GLY A O 1
ATOM 1639 N N . ASN A 1 214 ? 16.258 10.205 -6.334 1.00 87.56 214 ASN A N 1
ATOM 1640 C CA . ASN A 1 214 ? 16.357 8.770 -6.048 1.00 87.56 214 ASN A CA 1
ATOM 1641 C C . ASN A 1 214 ? 15.008 8.039 -6.087 1.00 87.56 214 ASN A C 1
ATOM 1643 O O . ASN A 1 214 ? 14.862 6.971 -5.499 1.00 87.56 214 ASN A O 1
ATOM 1647 N N . GLU A 1 215 ? 13.981 8.604 -6.718 1.00 92.19 215 GLU A N 1
ATOM 1648 C CA . GLU A 1 215 ? 12.669 7.970 -6.783 1.00 92.19 215 GLU A CA 1
ATOM 1649 C C . GLU A 1 215 ? 12.644 6.830 -7.811 1.00 92.19 215 GLU A C 1
ATOM 1651 O O . GLU A 1 215 ? 12.867 7.027 -9.008 1.00 92.19 215 GLU A O 1
ATOM 1656 N N . ALA A 1 216 ? 12.317 5.631 -7.333 1.00 94.19 216 ALA A N 1
ATOM 1657 C CA . ALA A 1 216 ? 12.163 4.445 -8.155 1.00 94.19 216 ALA A CA 1
ATOM 1658 C C . ALA A 1 216 ? 11.001 4.597 -9.151 1.00 94.19 216 ALA A C 1
ATOM 1660 O O . ALA A 1 216 ? 9.898 5.043 -8.817 1.00 94.19 216 ALA A O 1
ATOM 1661 N N . GLY A 1 217 ? 11.248 4.187 -10.389 1.00 95.31 217 GLY A N 1
ATOM 1662 C CA . GLY A 1 217 ? 10.259 4.063 -11.450 1.00 95.31 217 GLY A CA 1
ATOM 1663 C C . GLY A 1 217 ? 10.008 2.605 -11.816 1.00 95.31 217 GLY A C 1
ATOM 1664 O O . GLY A 1 217 ? 10.859 1.734 -11.626 1.00 95.31 217 GLY A O 1
ATOM 1665 N N . VAL A 1 218 ? 8.826 2.351 -12.365 1.00 95.88 218 VAL A N 1
ATOM 1666 C CA . VAL A 1 218 ? 8.398 1.038 -12.847 1.00 95.88 218 VAL A CA 1
ATOM 1667 C C . VAL A 1 218 ? 7.874 1.187 -14.267 1.00 95.88 218 VAL A C 1
ATOM 1669 O O . VAL A 1 218 ? 7.133 2.126 -14.566 1.00 95.88 218 VAL A O 1
ATOM 1672 N N . VAL A 1 219 ? 8.208 0.227 -15.124 1.00 92.31 219 VAL A N 1
ATOM 1673 C CA . VAL A 1 219 ? 7.450 -0.065 -16.344 1.00 92.31 219 VAL A CA 1
ATOM 1674 C C . VAL A 1 219 ? 6.959 -1.501 -16.250 1.00 92.31 219 VAL A C 1
ATOM 1676 O O . VAL A 1 219 ? 7.758 -2.427 -16.179 1.00 92.31 219 VAL A O 1
ATOM 1679 N N . CYS A 1 220 ? 5.645 -1.680 -16.239 1.00 90.69 220 CYS A N 1
ATOM 1680 C CA . CYS A 1 220 ? 5.004 -2.979 -16.328 1.00 90.69 220 CYS A CA 1
ATOM 1681 C C . CYS A 1 220 ? 4.794 -3.328 -17.793 1.00 90.69 220 CYS A C 1
ATOM 1683 O O . CYS A 1 220 ? 4.147 -2.583 -18.539 1.00 90.69 220 CYS A O 1
ATOM 1685 N N . ALA A 1 221 ? 5.339 -4.469 -18.189 1.00 79.25 221 ALA A N 1
ATOM 1686 C CA . ALA A 1 221 ? 5.103 -5.029 -19.500 1.00 79.25 221 ALA A CA 1
ATOM 1687 C C . ALA A 1 221 ? 4.074 -6.162 -19.377 1.00 79.25 221 ALA A C 1
ATOM 1689 O O . ALA A 1 221 ? 4.216 -7.034 -18.508 1.00 79.25 221 ALA A O 1
ATOM 1690 N N . PRO A 1 222 ? 3.057 -6.215 -20.256 1.00 63.81 222 PRO A N 1
ATOM 1691 C CA . PRO A 1 222 ? 2.460 -7.506 -20.550 1.00 63.81 222 PRO A CA 1
ATOM 1692 C C . PRO A 1 222 ? 3.573 -8.412 -21.107 1.00 63.81 222 PRO A C 1
ATOM 1694 O O . PRO A 1 222 ? 4.497 -7.899 -21.743 1.00 63.81 222 PRO A O 1
ATOM 1697 N N . PRO A 1 223 ? 3.530 -9.735 -20.883 1.00 57.12 223 PRO A N 1
ATOM 1698 C CA . PRO A 1 223 ? 4.476 -10.635 -21.533 1.00 57.12 223 PRO A CA 1
ATOM 1699 C C . PRO A 1 223 ? 4.480 -10.351 -23.041 1.00 57.12 223 PRO A C 1
ATOM 1701 O O . PRO A 1 223 ? 3.425 -10.363 -23.679 1.00 57.12 223 PRO A O 1
ATOM 1704 N N . GLU A 1 224 ? 5.641 -9.990 -23.593 1.00 48.78 224 GLU A N 1
ATOM 1705 C CA . GLU A 1 224 ? 5.744 -9.690 -25.017 1.00 48.78 224 GLU A CA 1
ATOM 1706 C C . GLU A 1 224 ? 5.557 -10.981 -25.823 1.00 48.78 224 GLU A C 1
ATOM 1708 O O . GLU A 1 224 ? 6.287 -11.955 -25.644 1.00 48.78 224 GLU A O 1
ATOM 1713 N N . GLY A 1 225 ? 4.572 -10.967 -26.726 1.00 54.12 225 GLY A N 1
ATOM 1714 C CA . GLY A 1 225 ? 4.268 -12.066 -27.640 1.00 54.12 225 GLY A CA 1
ATOM 1715 C C . GLY A 1 225 ? 3.111 -12.969 -27.197 1.00 54.12 225 GLY A C 1
ATOM 1716 O O . GLY A 1 225 ? 2.632 -12.927 -26.070 1.00 54.12 225 GLY A O 1
ATOM 1717 N N . ASN A 1 226 ? 2.660 -13.822 -28.121 1.00 57.88 226 ASN A N 1
ATOM 1718 C CA . ASN A 1 226 ? 1.807 -14.980 -27.803 1.00 57.88 226 ASN A CA 1
ATOM 1719 C C . ASN A 1 226 ? 2.623 -16.142 -27.206 1.00 57.88 226 ASN A C 1
ATOM 1721 O O . ASN A 1 226 ? 2.099 -17.244 -27.025 1.00 57.88 226 ASN A O 1
ATOM 1725 N N . ASP A 1 227 ? 3.911 -15.916 -26.962 1.00 63.88 227 ASP A N 1
ATOM 1726 C CA . ASP A 1 227 ? 4.813 -16.918 -26.438 1.00 63.88 227 ASP A CA 1
ATOM 1727 C C . ASP A 1 227 ? 4.606 -17.072 -24.932 1.00 63.88 227 ASP A C 1
ATOM 1729 O O . ASP A 1 227 ? 4.218 -16.152 -24.211 1.00 63.88 227 ASP A O 1
ATOM 1733 N N . ALA A 1 228 ? 4.812 -18.294 -24.457 1.00 68.88 228 ALA A N 1
ATOM 1734 C CA . ALA A 1 228 ? 4.632 -18.619 -23.056 1.00 68.88 228 ALA A CA 1
ATOM 1735 C C . ALA A 1 228 ? 5.573 -17.761 -22.183 1.00 68.88 228 ALA A C 1
ATOM 1737 O O . ALA A 1 228 ? 6.776 -17.738 -22.464 1.00 68.88 228 ALA A O 1
ATOM 1738 N N . PRO A 1 229 ? 5.072 -17.102 -21.116 1.00 71.38 229 PRO A N 1
ATOM 1739 C CA . PRO A 1 229 ? 5.908 -16.319 -20.214 1.00 71.38 229 PRO A CA 1
ATOM 1740 C C . PRO A 1 229 ? 7.122 -17.115 -19.724 1.00 71.38 229 PRO A C 1
ATOM 1742 O O . PRO A 1 229 ? 6.996 -18.286 -19.345 1.00 71.38 229 PRO A O 1
ATOM 1745 N N . LEU A 1 230 ? 8.289 -16.468 -19.720 1.00 76.38 230 LEU A N 1
ATOM 1746 C CA . LEU A 1 230 ? 9.558 -17.033 -19.263 1.00 76.38 230 LEU A CA 1
ATOM 1747 C C . LEU A 1 230 ? 10.004 -16.354 -17.969 1.00 76.38 230 LEU A C 1
ATOM 1749 O O . LEU A 1 230 ? 9.806 -15.155 -17.788 1.00 76.38 230 LEU A O 1
ATOM 1753 N N . ARG A 1 231 ? 10.655 -17.110 -17.084 1.00 72.31 231 ARG A N 1
ATOM 1754 C CA . ARG A 1 231 ? 11.367 -16.563 -15.921 1.00 72.31 231 ARG A CA 1
ATOM 1755 C C . ARG A 1 231 ? 12.663 -17.318 -15.662 1.00 72.31 231 ARG A C 1
ATOM 1757 O O . ARG A 1 231 ? 12.765 -18.496 -16.002 1.00 72.31 231 ARG A O 1
ATOM 1764 N N . LEU A 1 232 ? 13.615 -16.664 -15.006 1.00 78.38 232 LEU A N 1
ATOM 1765 C CA . LEU A 1 232 ? 14.797 -17.307 -14.435 1.00 78.38 232 LEU A CA 1
ATOM 1766 C C . LEU A 1 232 ? 14.548 -17.580 -12.947 1.00 78.38 232 LEU A C 1
ATOM 1768 O O . LEU A 1 232 ? 14.062 -16.714 -12.222 1.00 78.38 232 LEU A O 1
ATOM 1772 N N . VAL A 1 233 ? 14.842 -18.796 -12.493 1.00 79.62 233 VAL A N 1
ATOM 1773 C CA . VAL A 1 233 ? 14.746 -19.199 -11.081 1.00 79.62 233 VAL A CA 1
ATOM 1774 C C . VAL A 1 233 ? 16.056 -19.815 -10.602 1.00 79.62 233 VAL A C 1
ATOM 1776 O O . VAL A 1 233 ? 16.806 -20.392 -11.388 1.00 79.62 233 VAL A O 1
ATOM 1779 N N . ASP A 1 234 ? 16.310 -19.732 -9.298 1.00 81.62 234 ASP A N 1
ATOM 1780 C CA . ASP A 1 234 ? 17.509 -20.263 -8.629 1.00 81.62 234 ASP A CA 1
ATOM 1781 C C . ASP A 1 234 ? 18.850 -19.685 -9.133 1.00 81.62 234 ASP A C 1
ATOM 1783 O O . ASP A 1 234 ? 19.891 -20.325 -8.993 1.00 81.62 234 ASP A O 1
ATOM 1787 N N . GLY A 1 235 ? 18.837 -18.483 -9.718 1.00 78.19 235 GLY A N 1
ATOM 1788 C CA . GLY A 1 235 ? 20.041 -17.688 -9.975 1.00 78.19 235 GLY A CA 1
ATOM 1789 C C . GLY A 1 235 ? 20.500 -16.928 -8.732 1.00 78.19 235 GLY A C 1
ATOM 1790 O O . GLY A 1 235 ? 19.683 -16.597 -7.867 1.00 78.19 235 GLY A O 1
ATOM 1791 N N . SER A 1 236 ? 21.801 -16.646 -8.630 1.00 76.12 236 SER A N 1
ATOM 1792 C CA . SER A 1 236 ? 22.314 -15.708 -7.623 1.00 76.12 236 SER A CA 1
ATOM 1793 C C . SER A 1 236 ? 22.107 -14.250 -8.047 1.00 76.12 236 SER A C 1
ATOM 1795 O O . SER A 1 236 ? 21.840 -13.401 -7.197 1.00 76.12 236 SER A O 1
ATOM 1797 N N . GLU A 1 237 ? 22.103 -14.003 -9.360 1.00 72.12 237 GLU A N 1
ATOM 1798 C CA . GLU A 1 237 ? 21.838 -12.707 -9.991 1.00 72.12 237 GLU A CA 1
ATOM 1799 C C . GLU A 1 237 ? 20.580 -12.738 -10.880 1.00 72.12 237 GLU A C 1
ATOM 1801 O O . GLU A 1 237 ? 20.013 -13.793 -11.161 1.00 72.12 237 GLU A O 1
ATOM 1806 N N . GLU A 1 238 ? 20.122 -11.565 -11.326 1.00 64.06 238 GLU A N 1
ATOM 1807 C CA . GLU A 1 238 ? 18.872 -11.401 -12.096 1.00 64.06 238 GLU A CA 1
ATOM 1808 C C . GLU A 1 238 ? 18.953 -11.861 -13.562 1.00 64.06 238 GLU A C 1
ATOM 1810 O O . GLU A 1 238 ? 17.931 -12.117 -14.194 1.00 64.06 238 GLU A O 1
ATOM 1815 N N . PHE A 1 239 ? 20.166 -12.016 -14.088 1.00 75.31 239 PHE A N 1
ATOM 1816 C CA . PHE A 1 239 ? 20.446 -12.439 -15.463 1.00 75.31 239 PHE A CA 1
ATOM 1817 C C . PHE A 1 239 ? 20.960 -13.883 -15.551 1.00 75.31 239 PHE A C 1
ATOM 1819 O O . PHE A 1 239 ? 21.488 -14.299 -16.584 1.00 75.31 239 PHE A O 1
ATOM 1826 N N . GLU A 1 240 ? 20.809 -14.670 -14.485 1.00 80.12 240 GLU A N 1
ATOM 1827 C CA . GLU A 1 240 ? 21.154 -16.089 -14.483 1.00 80.12 240 GLU A CA 1
ATOM 1828 C C . GLU A 1 240 ? 20.100 -16.942 -13.773 1.00 80.12 240 GLU A C 1
ATOM 1830 O O . GLU A 1 240 ? 19.258 -16.458 -13.023 1.00 80.12 240 GLU A O 1
ATOM 1835 N N . GLY A 1 241 ? 20.145 -18.247 -14.024 1.00 85.62 241 GLY A N 1
ATOM 1836 C CA . GLY A 1 241 ? 19.260 -19.215 -13.393 1.00 85.62 241 GLY A CA 1
ATOM 1837 C C . GLY A 1 241 ? 18.701 -20.225 -14.383 1.00 85.62 241 GLY A C 1
ATOM 1838 O O . GLY A 1 241 ? 18.993 -20.224 -15.580 1.00 85.62 241 GLY A O 1
ATOM 1839 N N . ARG A 1 242 ? 17.879 -21.128 -13.862 1.00 89.62 242 ARG A N 1
ATOM 1840 C CA . ARG A 1 242 ? 17.118 -22.080 -14.664 1.00 89.62 242 ARG A CA 1
ATOM 1841 C C . ARG A 1 242 ? 15.930 -21.365 -15.299 1.00 89.62 242 ARG A C 1
ATOM 1843 O O . ARG A 1 242 ? 15.155 -20.722 -14.600 1.00 89.62 242 ARG A O 1
ATOM 1850 N N . VAL A 1 243 ? 15.753 -21.547 -16.604 1.00 87.06 243 VAL A N 1
ATOM 1851 C CA . VAL A 1 243 ? 14.578 -21.050 -17.327 1.00 87.06 243 VAL A CA 1
ATOM 1852 C C . VAL A 1 243 ? 13.351 -21.892 -16.968 1.00 87.06 243 VAL A C 1
ATOM 1854 O O . VAL A 1 243 ? 13.363 -23.118 -17.110 1.00 87.06 243 VAL A O 1
ATOM 1857 N N . GLU A 1 244 ? 12.281 -21.234 -16.534 1.00 85.44 244 GLU A N 1
ATOM 1858 C CA . GLU A 1 244 ? 10.946 -21.811 -16.404 1.00 85.44 244 GLU A CA 1
ATOM 1859 C C . GLU A 1 244 ? 9.977 -21.160 -17.387 1.00 85.44 244 GLU A C 1
ATOM 1861 O O . GLU A 1 244 ? 10.024 -19.955 -17.623 1.00 85.44 244 GLU A O 1
ATOM 1866 N N . VAL A 1 245 ? 9.086 -21.985 -17.936 1.00 82.31 245 VAL A N 1
ATOM 1867 C CA . VAL A 1 245 ? 8.053 -21.610 -18.902 1.00 82.31 245 VAL A CA 1
ATOM 1868 C C . VAL A 1 245 ? 6.686 -21.753 -18.236 1.00 82.31 245 VAL A C 1
ATOM 1870 O O . VAL A 1 245 ? 6.416 -22.777 -17.596 1.00 82.31 245 VAL A O 1
ATOM 1873 N N . PHE A 1 246 ? 5.815 -20.755 -18.380 1.00 67.62 246 PHE A N 1
ATOM 1874 C CA . PHE A 1 246 ? 4.442 -20.820 -17.884 1.00 67.62 246 PHE A CA 1
ATOM 1875 C C . PHE A 1 246 ? 3.507 -21.440 -18.925 1.00 67.62 246 PHE A C 1
ATOM 1877 O O . PHE A 1 246 ? 3.270 -20.868 -19.985 1.00 67.62 246 PHE A O 1
ATOM 1884 N N . HIS A 1 247 ? 2.947 -22.614 -18.628 1.00 71.75 247 HIS A N 1
ATOM 1885 C CA . HIS A 1 247 ? 2.058 -23.319 -19.551 1.00 71.75 247 HIS A CA 1
ATOM 1886 C C . HIS A 1 247 ? 0.978 -24.114 -18.806 1.00 71.75 247 HIS A C 1
ATOM 1888 O O . HIS A 1 247 ? 1.273 -24.896 -17.901 1.00 71.75 247 HIS A O 1
ATOM 1894 N N . GLY A 1 248 ? -0.291 -23.941 -19.198 1.00 71.38 248 GLY A N 1
ATOM 1895 C CA . GLY A 1 248 ? -1.427 -24.647 -18.587 1.00 71.38 248 GLY A CA 1
ATOM 1896 C C . GLY A 1 248 ? -1.651 -24.297 -17.111 1.00 71.38 248 GLY A C 1
ATOM 1897 O O . GLY A 1 248 ? -1.953 -25.183 -16.315 1.00 71.38 248 GLY A O 1
ATOM 1898 N N . GLY A 1 249 ? -1.440 -23.030 -16.733 1.00 66.25 249 GLY A N 1
ATOM 1899 C CA . GLY A 1 249 ? -1.630 -22.539 -15.362 1.00 66.25 249 GLY A CA 1
ATOM 1900 C C . GLY A 1 249 ? -0.513 -22.910 -14.378 1.00 66.25 249 GLY A C 1
ATOM 1901 O O . GLY A 1 249 ? -0.681 -22.736 -13.174 1.00 66.25 249 GLY A O 1
ATOM 1902 N N . ARG A 1 250 ? 0.619 -23.439 -14.860 1.00 76.56 250 ARG A N 1
ATOM 1903 C CA . ARG A 1 250 ? 1.748 -23.878 -14.026 1.00 76.56 250 ARG A CA 1
ATOM 1904 C C . ARG A 1 250 ? 3.095 -23.512 -14.646 1.00 76.56 250 ARG A C 1
ATOM 1906 O O . ARG A 1 250 ? 3.244 -23.513 -15.865 1.00 76.56 250 ARG A O 1
ATOM 1913 N N . TRP A 1 251 ? 4.080 -23.254 -13.788 1.00 74.31 251 TRP A N 1
ATOM 1914 C CA . TRP A 1 251 ? 5.482 -23.074 -14.173 1.00 74.31 251 TRP A CA 1
ATOM 1915 C C . TRP A 1 251 ? 6.197 -24.427 -14.255 1.00 74.31 251 TRP A C 1
ATOM 1917 O O . TRP A 1 251 ? 6.003 -25.288 -13.394 1.00 74.31 251 TRP A O 1
ATOM 1927 N N . GLY A 1 252 ? 7.027 -24.627 -15.281 1.00 82.81 252 GLY A N 1
ATOM 1928 C CA . GLY A 1 252 ? 7.812 -25.850 -15.444 1.00 82.81 252 GLY A CA 1
ATOM 1929 C C . GLY A 1 252 ? 9.048 -25.663 -16.322 1.00 82.81 252 GLY A C 1
ATOM 1930 O O . GLY A 1 252 ? 9.146 -24.712 -17.087 1.00 82.81 252 GLY A O 1
ATOM 1931 N N . HIS A 1 253 ? 10.001 -26.590 -16.213 1.00 79.12 253 HIS A N 1
ATOM 1932 C CA . HIS A 1 253 ? 11.297 -26.537 -16.911 1.00 79.12 253 HIS A CA 1
ATOM 1933 C C . HIS A 1 253 ? 11.557 -27.775 -17.798 1.00 79.12 253 HIS A C 1
ATOM 1935 O O . HIS A 1 253 ? 12.695 -28.067 -18.165 1.00 79.12 253 HIS A O 1
ATOM 1941 N N . ARG A 1 254 ? 10.510 -28.544 -18.140 1.00 65.19 254 ARG A N 1
ATOM 1942 C CA . ARG A 1 254 ? 10.599 -29.694 -19.056 1.00 65.19 254 ARG A CA 1
ATOM 1943 C C . ARG A 1 254 ? 9.243 -30.016 -19.690 1.00 65.19 254 ARG A C 1
ATOM 1945 O O . ARG A 1 254 ? 8.292 -30.310 -18.972 1.00 65.19 254 ARG A O 1
ATOM 1952 N N . LEU A 1 255 ? 9.184 -30.027 -21.022 1.00 49.88 255 LEU A N 1
ATOM 1953 C CA . LEU A 1 255 ? 8.115 -30.686 -21.775 1.00 49.88 255 LEU A CA 1
ATOM 1954 C C . LEU A 1 255 ? 8.435 -32.192 -21.797 1.00 49.88 255 LEU A C 1
ATOM 1956 O O . LEU A 1 255 ? 9.461 -32.598 -22.343 1.00 49.88 255 LEU A O 1
ATOM 1960 N N . ARG A 1 256 ? 7.608 -33.010 -21.148 1.00 44.84 256 ARG A N 1
ATOM 1961 C CA . ARG A 1 256 ? 7.484 -34.442 -21.441 1.00 44.84 256 ARG A CA 1
ATOM 1962 C C . ARG A 1 256 ? 6.050 -34.708 -21.847 1.00 44.84 256 ARG A C 1
ATOM 1964 O O . ARG A 1 256 ? 5.165 -34.105 -21.199 1.00 44.84 256 ARG A O 1
#

Sequence (256 aa):
MDLPTKEIVAFIVAFCCWLHARAEVIADDSYLNTVQNAAPLSCSEGFTELGYNGTVSQTDSGSPCLKWTEFPDYVQQYPGRGLGEHSYCRNPDRESNPWCFFRQSSGAIGWAYCDCHQGVARLVGGPSPTSGRLEVYLNGQWGAVCDAHWTDRDASVICRQLGLGDIGTALQNSHFGAGSGIFHYERLGCRGNEASILRCQSRKFVTSDCNHGNEAGVVCAPPEGNDAPLRLVDGSEEFEGRVEVFHGGRWGHRLR